Protein AF-A0A8H7ZY40-F1 (afdb_monomer)

Sequence (313 aa):
IISQATEVINFIKAAGLEVRFSSEDSFRSDLVDLLNVYRHVDKLGVDRVGIADTVGCANPRQGYELVRTLRGVVSCDIECHFHNDTGCAIANAYAALEAGATHIDTSVLGIGERNGITPLGGLIARMYTANRDYVCGKYNLHKLRDVENMVAEAVQVSVPFNNYITGYCAFTHKAGIHAKAILNNPSTYEILKPEDFGMTRYVNICHRLTGWNAVKNRVQQLGLDLTDDEVKEVTSQIKRMADIMPQSLEDVDTHLRVFHEDRQAAGKVAAAFVEKHENGAAATPLDDGDGGEVPAGNMKGKMMPPTLIPAAN

Foldseek 3Di:
DLVVLLVVLVVCVVVVDADEAEDPQQLPDDLVVSLVSLLSVLVSPHQEYEYENNPQPDAQVSLLVSLLVSVVRHDHAYEYWHFCPPPHQLSSQVSSVVSRHDYYDEDDLQDDPPNHHHHPLSNLLVVCLVPVVVSLVPDQLLCSLVVNVVVCVVVVHDNDCCHRLNRVCNQEDAPDPRVVVCVVPVVVPPSDDNVSNVHDHDHDLQALRHDLVSLVVVCVVLVFDDDSVLSRVLSNVSNVVRVVDGDDPVNSVVSSVVSSVVVVVVVVVVVVVVVVVVVPPDDDDDDDDDDDDDDDDDDDDDDDDDDDDDDDD

Radius of gyration: 34.08 Å; Cα contacts (8 Å, |Δi|>4): 401; chains: 1; bounding box: 100×43×96 Å

pLDDT: mean 83.59, std 19.58, range [29.02, 98.94]

Solvent-accessible surface area (backbone atoms only — not comparable to full-atom values): 18009 Å² total; per-residue (Å²): 108,70,73,60,51,54,54,54,50,51,55,44,48,75,71,74,46,89,44,73,52,67,47,81,39,46,84,79,47,62,64,69,62,53,52,53,52,48,42,52,46,38,73,72,62,39,57,26,41,31,45,20,32,70,78,17,76,63,49,38,68,58,33,19,52,52,34,36,51,46,52,77,60,40,83,55,45,31,35,43,38,34,24,26,73,70,72,33,14,54,54,24,52,51,29,19,44,76,29,62,37,75,43,72,56,61,23,71,84,6,60,55,75,90,76,9,29,18,25,40,53,47,44,50,54,56,46,30,69,75,40,46,67,62,41,64,72,73,43,72,48,54,47,51,55,59,54,40,50,53,51,25,61,76,71,75,49,78,82,49,55,77,32,56,78,72,11,76,50,56,62,46,52,60,39,51,73,63,41,57,48,34,75,75,40,49,74,80,80,41,85,66,63,47,64,68,45,67,42,74,84,45,78,63,61,43,38,57,75,42,29,43,65,44,46,45,52,48,36,56,74,71,70,52,91,68,54,76,66,55,38,47,50,52,40,54,50,49,22,53,50,27,70,76,43,91,46,48,69,65,57,51,51,52,50,54,50,53,54,47,52,54,50,55,52,51,51,52,53,53,51,55,51,50,56,52,59,69,72,63,79,72,90,82,94,85,80,91,82,82,89,88,82,87,86,89,84,89,83,89,82,83,88,83,84,87,84,81,86,87,80,89,133

Structure (mmCIF, N/CA/C/O backbone):
data_AF-A0A8H7ZY40-F1
#
_entry.id   AF-A0A8H7ZY40-F1
#
loop_
_atom_site.group_PDB
_atom_site.id
_atom_site.type_symbol
_atom_site.label_atom_id
_atom_site.label_alt_id
_atom_site.label_comp_id
_atom_site.label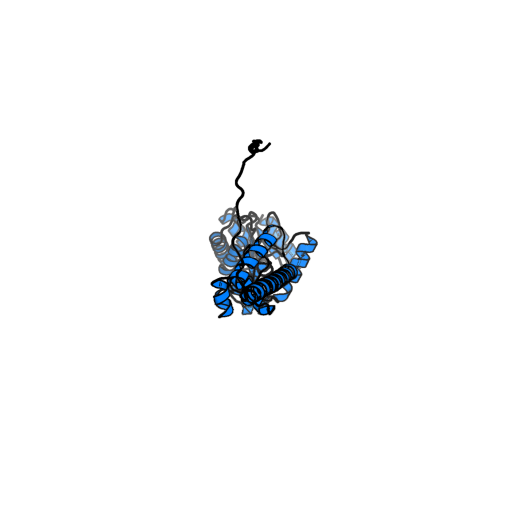_asym_id
_atom_site.label_entity_id
_atom_site.label_seq_id
_atom_site.pdbx_PDB_ins_code
_atom_site.Cartn_x
_atom_site.Cartn_y
_atom_site.Cartn_z
_atom_site.occupancy
_atom_site.B_iso_or_equiv
_atom_site.auth_seq_id
_atom_site.auth_comp_id
_atom_site.auth_asym_id
_atom_site.auth_atom_id
_atom_site.pdbx_PDB_model_num
ATOM 1 N N . ILE A 1 1 ? -10.071 11.059 29.094 1.00 86.50 1 ILE A N 1
ATOM 2 C CA . ILE A 1 1 ? -10.291 10.271 27.855 1.00 86.50 1 ILE A CA 1
ATOM 3 C C . ILE A 1 1 ? -11.672 9.628 27.861 1.00 86.50 1 ILE A C 1
ATOM 5 O O . ILE A 1 1 ? -12.535 10.152 27.179 1.00 86.50 1 ILE A O 1
ATOM 9 N N . ILE A 1 2 ? -11.927 8.590 28.671 1.00 92.31 2 ILE A N 1
ATOM 10 C CA . ILE A 1 2 ? -13.197 7.834 28.633 1.00 92.31 2 ILE A CA 1
ATOM 11 C C . ILE A 1 2 ? -14.447 8.726 28.730 1.00 92.31 2 ILE A C 1
ATOM 13 O O . ILE A 1 2 ? -15.304 8.638 27.865 1.00 92.31 2 ILE A O 1
ATOM 17 N N . SER A 1 3 ? -14.527 9.633 29.711 1.00 94.62 3 SER A N 1
ATOM 18 C CA . SER A 1 3 ? -15.712 10.498 29.868 1.00 94.62 3 SER A CA 1
ATOM 19 C C . SER A 1 3 ? -16.009 11.347 28.626 1.00 94.62 3 SER A C 1
ATOM 21 O O . SER A 1 3 ? -17.159 11.445 28.218 1.00 94.62 3 SER A O 1
ATOM 23 N N . GLN A 1 4 ? -14.976 11.940 28.022 1.00 95.56 4 GLN A N 1
ATOM 24 C CA . GLN A 1 4 ? -15.122 12.768 26.819 1.00 95.56 4 GLN A CA 1
ATOM 25 C C . GLN A 1 4 ? -15.455 11.909 25.595 1.00 95.56 4 GLN A C 1
ATOM 27 O O . GLN A 1 4 ? -16.305 12.284 24.795 1.00 95.56 4 GLN A O 1
ATOM 32 N N . ALA A 1 5 ? -14.829 10.732 25.472 1.00 94.81 5 ALA A N 1
ATOM 33 C CA . ALA A 1 5 ? -15.139 9.781 24.411 1.00 94.81 5 ALA A CA 1
ATOM 34 C C . ALA A 1 5 ? -16.618 9.371 24.460 1.00 94.81 5 ALA A C 1
ATOM 36 O O . ALA A 1 5 ? -17.283 9.393 23.431 1.00 94.81 5 ALA A O 1
ATOM 37 N N . THR A 1 6 ? -17.156 9.077 25.648 1.00 96.56 6 THR A N 1
ATOM 38 C CA . THR A 1 6 ? -18.570 8.719 25.827 1.00 96.56 6 THR A CA 1
ATOM 39 C C . THR A 1 6 ? -19.518 9.816 25.359 1.00 96.56 6 THR A C 1
ATOM 41 O O . THR A 1 6 ? -20.492 9.526 24.668 1.00 96.56 6 THR A O 1
ATOM 44 N N . GLU A 1 7 ? -19.240 11.069 25.714 1.00 97.69 7 GLU A N 1
ATOM 45 C CA . GLU A 1 7 ? -20.061 12.212 25.308 1.00 97.69 7 GLU A CA 1
ATOM 46 C C . GLU A 1 7 ? -20.101 12.360 23.780 1.00 97.69 7 GLU A C 1
ATOM 48 O O . GLU A 1 7 ? -21.180 12.381 23.183 1.00 97.69 7 GLU A O 1
ATOM 53 N N . VAL A 1 8 ? -18.931 12.372 23.136 1.00 97.88 8 VAL A N 1
ATOM 54 C CA . VAL A 1 8 ? -18.813 12.572 21.684 1.00 97.88 8 VAL A CA 1
ATOM 55 C C . VAL A 1 8 ? -19.369 11.382 20.898 1.00 97.88 8 VAL A C 1
ATOM 57 O O . VAL A 1 8 ? -20.088 11.579 19.920 1.00 97.88 8 VAL A O 1
ATOM 60 N N . ILE A 1 9 ? -19.098 10.146 21.330 1.00 97.56 9 ILE A N 1
ATOM 61 C CA . ILE A 1 9 ? -19.620 8.936 20.676 1.00 97.56 9 ILE A CA 1
ATOM 62 C C . ILE A 1 9 ? -21.150 8.937 20.705 1.00 97.56 9 ILE A C 1
ATOM 64 O O . ILE A 1 9 ? -21.783 8.712 19.674 1.00 97.56 9 ILE A O 1
ATOM 68 N N . ASN A 1 10 ? -21.760 9.234 21.855 1.00 96.88 10 ASN A N 1
ATOM 69 C CA . ASN A 1 10 ? -23.217 9.271 21.966 1.00 96.88 10 ASN A CA 1
ATOM 70 C C . ASN A 1 10 ? -23.831 10.392 21.123 1.00 96.88 10 ASN A C 1
ATOM 72 O O . ASN A 1 10 ? -24.885 10.183 20.525 1.00 96.88 10 ASN A O 1
ATOM 76 N N . PHE A 1 11 ? -23.168 11.548 21.030 1.00 97.88 11 PHE A N 1
ATOM 77 C CA . PHE A 1 11 ? -23.594 12.635 20.152 1.00 97.88 11 PHE A CA 1
ATOM 78 C C . PHE A 1 11 ? -23.618 12.208 18.675 1.00 97.88 11 PHE A C 1
ATOM 80 O O . PHE A 1 11 ? -24.628 12.402 18.000 1.00 97.88 11 PHE A O 1
ATOM 87 N N . ILE A 1 12 ? -22.550 11.566 18.185 1.00 97.56 12 ILE A N 1
ATOM 88 C CA . ILE A 1 12 ? -22.460 11.091 16.791 1.00 97.56 12 ILE A CA 1
ATOM 89 C C . ILE A 1 12 ? -23.509 10.003 16.521 1.00 97.56 12 ILE A C 1
ATOM 91 O O . ILE A 1 12 ? -24.230 10.064 15.524 1.00 97.56 12 ILE A O 1
ATOM 95 N N . LYS A 1 13 ? -23.663 9.046 17.444 1.00 96.00 13 LYS A N 1
ATOM 96 C CA . LYS A 1 13 ? -24.646 7.961 17.311 1.00 96.00 13 LYS A CA 1
ATOM 97 C C . LYS A 1 13 ? -26.087 8.459 17.337 1.00 96.00 13 LYS A C 1
ATOM 99 O O . LYS A 1 13 ? -26.920 7.932 16.605 1.00 96.00 13 LYS A O 1
ATOM 104 N N . ALA A 1 14 ? -26.391 9.484 18.134 1.00 97.19 14 ALA A N 1
ATOM 105 C CA . ALA A 1 14 ? -27.714 10.108 18.142 1.00 97.19 14 ALA A CA 1
ATOM 106 C C . ALA A 1 14 ? -28.069 10.752 16.788 1.00 97.19 14 ALA A C 1
ATOM 108 O O . ALA A 1 14 ? -29.249 10.855 16.458 1.00 97.19 14 ALA A O 1
ATOM 109 N N . ALA A 1 15 ? -27.067 11.135 15.989 1.00 97.44 15 ALA A N 1
ATOM 110 C CA . ALA A 1 15 ? -27.246 11.623 14.623 1.00 97.44 15 ALA A CA 1
ATOM 111 C C . ALA A 1 15 ? -27.352 10.500 13.566 1.00 97.44 15 ALA A C 1
ATOM 113 O O . ALA A 1 15 ? -27.540 10.800 12.389 1.00 97.44 15 ALA A O 1
ATOM 114 N N . GLY A 1 16 ? -27.246 9.223 13.959 1.00 96.81 16 GLY A N 1
ATOM 115 C CA . GLY A 1 16 ? -27.333 8.077 13.046 1.00 96.81 16 GLY A CA 1
ATOM 116 C C . GLY A 1 16 ? -26.120 7.910 12.125 1.00 96.81 16 GLY A C 1
ATOM 117 O O . GLY A 1 16 ? -26.257 7.340 11.046 1.00 96.81 16 GLY A O 1
ATOM 118 N N . LEU A 1 17 ? -24.958 8.434 12.523 1.00 97.81 17 LEU A N 1
ATOM 119 C CA . LEU A 1 17 ? -23.709 8.341 11.767 1.00 97.81 17 LEU A CA 1
ATOM 120 C C . LEU A 1 17 ? -22.813 7.227 12.317 1.00 97.81 17 LEU A C 1
ATOM 122 O O . LEU A 1 17 ? -22.809 6.973 13.523 1.00 97.81 17 LEU A O 1
ATOM 126 N N . GLU A 1 18 ? -22.017 6.620 11.434 1.00 97.69 18 GLU A N 1
ATOM 127 C CA . GLU A 1 18 ? -20.957 5.695 11.839 1.00 97.69 18 GLU A CA 1
ATOM 128 C C . GLU A 1 18 ? -19.896 6.419 12.674 1.00 97.69 18 GLU A C 1
ATOM 130 O O . GLU A 1 18 ? -19.508 7.557 12.388 1.00 97.69 18 GLU A O 1
ATOM 135 N N . VAL A 1 19 ? -19.385 5.736 13.693 1.00 97.94 19 VAL A N 1
ATOM 136 C CA . VAL A 1 19 ? -18.355 6.256 14.585 1.00 97.94 19 VAL A CA 1
ATOM 137 C C . VAL A 1 19 ? -17.159 5.313 14.649 1.00 97.94 19 VAL A C 1
ATOM 139 O O . VAL A 1 19 ? -17.256 4.137 15.004 1.00 97.94 19 VAL A O 1
ATOM 142 N N . ARG A 1 20 ? -15.987 5.877 14.348 1.00 98.00 20 ARG A N 1
ATOM 143 C CA . ARG A 1 20 ? -14.686 5.239 14.546 1.00 98.00 20 ARG A CA 1
ATOM 144 C C . ARG A 1 20 ? -13.956 5.913 15.701 1.00 98.00 20 ARG A C 1
ATOM 146 O O . ARG A 1 20 ? -13.790 7.132 15.690 1.00 98.00 20 ARG A O 1
ATOM 153 N N . PHE A 1 21 ? -13.449 5.127 16.648 1.00 98.25 21 PHE A N 1
ATOM 154 C CA . PHE A 1 21 ? -12.560 5.620 17.704 1.00 98.25 21 PHE A CA 1
ATOM 155 C C . PHE A 1 21 ? -11.127 5.126 17.487 1.00 98.25 21 PHE A C 1
ATOM 157 O O . PHE A 1 21 ? -10.894 3.920 17.451 1.00 98.25 21 PHE A O 1
ATOM 164 N N . SER A 1 22 ? -10.155 6.034 17.405 1.00 97.44 22 SER A N 1
ATOM 165 C CA . SER A 1 22 ? -8.746 5.677 17.198 1.00 97.44 22 SER A CA 1
ATOM 166 C C . SER A 1 22 ? -7.862 6.173 18.334 1.00 97.44 22 SER A C 1
ATOM 168 O O . SER A 1 22 ? -8.140 7.213 18.927 1.00 97.44 22 SER A O 1
ATOM 170 N N . SER A 1 23 ? -6.778 5.446 18.609 1.00 96.19 23 SER A N 1
ATOM 171 C CA . SER A 1 23 ? -5.657 5.991 19.379 1.00 96.19 23 SER A CA 1
ATOM 172 C C . SER A 1 23 ? -4.553 6.429 18.426 1.00 96.19 23 SER A C 1
ATOM 174 O O . SER A 1 23 ? -4.283 5.764 17.424 1.00 96.19 23 SER A O 1
ATOM 176 N N . GLU A 1 24 ? -3.929 7.555 18.742 1.00 95.38 24 GLU A N 1
ATOM 177 C CA . GLU A 1 24 ? -2.679 7.959 18.114 1.00 95.38 24 GLU A CA 1
ATOM 178 C C . GLU A 1 24 ? -1.524 7.194 18.769 1.00 95.38 24 GLU A C 1
ATOM 180 O O . GLU A 1 24 ? -1.540 6.973 19.980 1.00 95.38 24 GLU A O 1
ATOM 185 N N . ASP A 1 25 ? -0.527 6.801 17.974 1.00 95.81 25 ASP A N 1
ATOM 186 C CA . ASP A 1 25 ? 0.733 6.232 18.456 1.00 95.81 25 ASP A CA 1
ATOM 187 C C . ASP A 1 25 ? 0.569 4.961 19.316 1.00 95.81 25 ASP A C 1
ATOM 189 O O . ASP A 1 25 ? 1.169 4.774 20.382 1.00 95.81 25 ASP A O 1
ATOM 193 N N . SER A 1 26 ? -0.270 4.045 18.827 1.00 97.69 26 SER A N 1
ATOM 194 C CA . SER A 1 26 ? -0.694 2.844 19.551 1.00 97.69 26 SER A CA 1
ATOM 195 C C . SER A 1 26 ? 0.478 1.934 19.940 1.00 97.69 26 SER A C 1
ATOM 197 O O . SER A 1 26 ? 0.443 1.296 20.987 1.00 97.69 26 SER A O 1
ATOM 199 N N . PHE A 1 27 ? 1.533 1.880 19.122 1.00 97.12 27 PHE A N 1
ATOM 200 C CA . PHE A 1 27 ? 2.678 0.980 19.318 1.00 97.12 27 PHE A CA 1
ATOM 201 C C . PHE A 1 27 ? 3.691 1.461 20.363 1.00 97.12 27 PHE A C 1
ATOM 203 O O . PHE A 1 27 ? 4.583 0.700 20.739 1.00 97.12 27 PHE A O 1
ATOM 210 N N . ARG A 1 28 ? 3.554 2.701 20.842 1.00 97.69 28 ARG A N 1
ATOM 211 C CA . ARG A 1 28 ? 4.372 3.268 21.927 1.00 97.69 28 ARG A CA 1
ATOM 212 C C . ARG A 1 28 ? 3.554 3.610 23.174 1.00 97.69 28 ARG A C 1
ATOM 214 O O . ARG A 1 28 ? 4.116 4.065 24.167 1.00 97.69 28 ARG A O 1
ATOM 221 N N . SER A 1 29 ? 2.246 3.368 23.131 1.00 97.56 29 SER A N 1
ATOM 222 C CA . SER A 1 29 ? 1.339 3.511 24.268 1.00 97.56 29 SER A CA 1
ATOM 223 C C . SER A 1 29 ? 1.454 2.325 25.231 1.00 97.56 29 SER A C 1
ATOM 225 O O . SER A 1 29 ? 1.808 1.216 24.824 1.00 97.56 29 SER A O 1
ATOM 227 N N . ASP A 1 30 ? 1.113 2.532 26.508 1.00 97.56 30 ASP A N 1
ATOM 228 C CA . ASP A 1 30 ? 0.968 1.416 27.446 1.00 97.56 30 ASP A CA 1
ATOM 229 C C . ASP A 1 30 ? -0.159 0.482 26.978 1.00 97.56 30 ASP A C 1
ATOM 231 O O . ASP A 1 30 ? -1.290 0.907 26.723 1.00 97.56 30 ASP A O 1
ATOM 235 N N . LEU A 1 31 ? 0.162 -0.806 26.843 1.00 95.31 31 LEU A N 1
ATOM 236 C CA . LEU A 1 31 ? -0.750 -1.785 26.258 1.00 95.31 31 LEU A CA 1
ATOM 237 C C . LEU A 1 31 ? -2.000 -2.000 27.122 1.00 95.31 31 LEU A C 1
ATOM 239 O O . LEU A 1 31 ? -3.086 -2.217 26.584 1.00 95.31 31 LEU A O 1
ATOM 243 N N . VAL A 1 32 ? -1.870 -1.957 28.449 1.00 96.88 32 VAL A N 1
ATOM 244 C CA . VAL A 1 32 ? -3.001 -2.190 29.355 1.00 96.88 32 VAL A CA 1
ATOM 245 C C . VAL A 1 32 ? -3.982 -1.029 29.261 1.00 96.88 32 VAL A C 1
ATOM 247 O O . VAL A 1 32 ? -5.187 -1.258 29.111 1.00 96.88 32 VAL A O 1
ATOM 250 N N . ASP A 1 33 ? -3.476 0.201 29.277 1.00 96.69 33 ASP A N 1
ATOM 251 C CA . ASP A 1 33 ? -4.301 1.400 29.134 1.00 96.69 33 ASP A CA 1
ATOM 252 C C . ASP A 1 33 ? -4.994 1.449 27.769 1.00 96.69 33 ASP A C 1
ATOM 254 O O . ASP A 1 33 ? -6.212 1.652 27.698 1.00 96.69 33 ASP A O 1
ATOM 258 N N . LEU A 1 34 ? -4.255 1.166 26.693 1.00 97.38 34 LEU A N 1
ATOM 259 C CA . LEU A 1 34 ? -4.778 1.114 25.329 1.00 97.38 34 LEU A CA 1
ATOM 260 C C . LEU A 1 34 ? -5.960 0.138 25.203 1.00 97.38 34 LEU A C 1
ATOM 262 O O . LEU A 1 34 ? -7.042 0.503 24.733 1.00 97.38 34 LEU A O 1
ATOM 266 N N . LEU A 1 35 ? -5.782 -1.105 25.663 1.00 97.44 35 LEU A N 1
ATOM 267 C CA . LEU A 1 35 ? -6.822 -2.133 25.583 1.00 97.44 35 LEU A CA 1
ATOM 268 C C . LEU A 1 35 ? -8.024 -1.818 26.483 1.00 97.44 35 LEU A C 1
ATOM 270 O O . LEU A 1 35 ? -9.159 -2.142 26.126 1.00 97.44 35 LEU A O 1
ATOM 274 N N . ASN A 1 36 ? -7.810 -1.176 27.635 1.00 97.12 36 ASN A N 1
ATOM 275 C CA . ASN A 1 36 ? -8.899 -0.744 28.511 1.00 97.12 36 ASN A CA 1
ATOM 276 C C . ASN A 1 36 ? -9.753 0.354 27.868 1.00 97.12 36 ASN A C 1
ATOM 278 O O . ASN A 1 36 ? -10.983 0.296 27.969 1.00 97.12 36 ASN A O 1
ATOM 282 N N . VAL A 1 37 ? -9.130 1.311 27.173 1.00 97.50 37 VAL A N 1
ATOM 283 C CA . VAL A 1 37 ? -9.850 2.340 26.410 1.00 97.50 37 VAL A CA 1
ATOM 284 C C . VAL A 1 37 ? -10.672 1.697 25.294 1.00 97.50 37 VAL A C 1
ATOM 286 O O . VAL A 1 37 ? -11.877 1.949 25.227 1.00 97.50 37 VAL A O 1
ATOM 289 N N . TYR A 1 38 ? -10.079 0.811 24.484 1.00 98.12 38 TYR A N 1
ATOM 290 C CA . TYR A 1 38 ? -10.811 0.139 23.404 1.00 98.12 38 TYR A CA 1
ATOM 291 C C . TYR A 1 38 ? -11.973 -0.718 23.905 1.00 98.12 38 TYR A C 1
ATOM 293 O O . TYR A 1 38 ? -13.073 -0.639 23.365 1.00 98.12 38 TYR A O 1
ATOM 301 N N . ARG A 1 39 ? -11.775 -1.476 24.990 1.00 97.75 39 ARG A N 1
ATOM 302 C CA . ARG A 1 39 ? -12.853 -2.251 25.620 1.00 97.75 39 ARG A CA 1
ATOM 303 C C . ARG A 1 39 ? -14.004 -1.357 26.082 1.00 97.75 39 ARG A C 1
ATOM 305 O O . ARG A 1 39 ? -15.157 -1.779 26.054 1.00 97.75 39 ARG A O 1
ATOM 312 N N . HIS A 1 40 ? -13.707 -0.150 26.562 1.00 97.44 40 HIS A N 1
ATOM 313 C CA . HIS A 1 40 ? -14.747 0.778 26.987 1.00 97.44 40 HIS A CA 1
ATOM 314 C C . HIS A 1 40 ? -15.541 1.314 25.793 1.00 97.44 40 HIS A C 1
ATOM 316 O O . HIS A 1 40 ? -16.767 1.272 25.826 1.00 97.44 40 HIS A O 1
ATOM 322 N N . VAL A 1 41 ? -14.867 1.777 24.736 1.00 97.44 41 VAL A N 1
ATOM 323 C CA . VAL A 1 41 ? -15.560 2.332 23.559 1.00 97.44 41 VAL A CA 1
ATOM 324 C C . VAL A 1 41 ? -16.313 1.263 22.763 1.00 97.44 41 VAL A C 1
ATOM 326 O O . VAL A 1 41 ? -17.398 1.548 22.268 1.00 97.44 41 VAL A O 1
ATOM 329 N N . ASP A 1 42 ? -15.834 0.016 22.731 1.00 97.75 42 ASP A N 1
ATOM 330 C CA . ASP A 1 42 ? -16.575 -1.115 22.150 1.00 97.75 42 ASP A CA 1
ATOM 331 C C . ASP A 1 42 ? -17.916 -1.335 22.868 1.00 97.75 42 ASP A C 1
ATOM 333 O O . ASP A 1 42 ? -18.948 -1.489 22.223 1.00 97.75 42 ASP A O 1
ATOM 337 N N . LYS A 1 43 ? -17.953 -1.220 24.205 1.00 97.38 43 LYS A N 1
ATOM 338 C CA . LYS A 1 43 ? -19.206 -1.304 24.983 1.00 97.38 43 LYS A CA 1
ATOM 339 C C . LYS A 1 43 ? -20.175 -0.152 24.721 1.00 97.38 43 LYS A C 1
ATOM 341 O O . LYS A 1 43 ? -21.373 -0.318 24.929 1.00 97.38 43 LYS A O 1
ATOM 346 N N . LEU A 1 44 ? -19.678 1.004 24.282 1.00 96.75 44 LEU A N 1
ATOM 347 C CA . LEU A 1 44 ? -20.523 2.112 23.821 1.00 96.75 44 LEU A CA 1
ATOM 348 C C . LEU A 1 44 ? -21.104 1.841 22.421 1.00 96.75 44 LEU A C 1
ATOM 350 O O . LEU A 1 44 ? -22.006 2.552 21.968 1.00 96.75 44 LEU A O 1
ATOM 354 N N . GLY A 1 45 ? -20.623 0.790 21.753 1.00 96.38 45 GLY A N 1
ATOM 355 C CA . GLY A 1 45 ? -21.067 0.336 20.445 1.00 96.38 45 GLY A CA 1
ATOM 356 C C . GLY A 1 45 ? -20.572 1.244 19.333 1.00 96.38 45 GLY A C 1
ATOM 357 O O . GLY A 1 45 ? -21.397 1.744 18.571 1.00 96.38 45 GLY A O 1
ATOM 358 N N . VAL A 1 46 ? -19.267 1.519 19.294 1.00 98.19 46 VAL A N 1
ATOM 359 C CA . VAL A 1 46 ? -18.647 2.109 18.101 1.00 98.19 46 VAL A CA 1
ATOM 360 C C . VAL A 1 46 ? -18.648 1.098 16.956 1.00 98.19 46 VAL A C 1
ATOM 362 O O . VAL A 1 46 ? -18.538 -0.101 17.201 1.00 98.19 46 VAL A O 1
ATOM 365 N N . ASP A 1 47 ? -18.755 1.567 15.716 1.00 98.50 47 ASP A N 1
ATOM 366 C CA . ASP A 1 47 ? -18.734 0.691 14.538 1.00 98.50 47 ASP A CA 1
ATOM 367 C C . ASP A 1 47 ? -17.335 0.125 14.301 1.00 98.50 47 ASP A C 1
ATOM 369 O O . ASP A 1 47 ? -17.173 -1.005 13.839 1.00 98.50 47 ASP A O 1
ATOM 373 N N . ARG A 1 48 ? -16.308 0.910 14.653 1.00 98.62 48 ARG A N 1
ATOM 374 C CA . ARG A 1 48 ? -14.913 0.546 14.427 1.00 98.62 48 ARG A CA 1
ATOM 375 C C . ARG A 1 48 ? -13.969 1.148 15.457 1.00 98.62 48 ARG A C 1
ATOM 377 O O . ARG A 1 48 ? -14.127 2.294 15.888 1.00 98.62 48 ARG A O 1
ATOM 384 N N . VAL A 1 49 ? -12.922 0.404 15.791 1.00 98.69 49 VAL A N 1
ATOM 385 C CA . VAL A 1 49 ? -11.745 0.933 16.490 1.00 98.69 49 VAL A CA 1
ATOM 386 C C . VAL A 1 49 ? -10.551 1.010 15.547 1.00 98.69 49 VAL A C 1
ATOM 388 O O . VAL A 1 49 ? -10.393 0.160 14.675 1.00 98.69 49 VAL A O 1
ATOM 391 N N . GLY A 1 50 ? -9.706 2.025 15.706 1.00 98.44 50 GLY A N 1
ATOM 392 C CA . GLY A 1 50 ? -8.528 2.232 14.864 1.00 98.44 50 GLY A CA 1
ATOM 393 C C . GLY A 1 50 ? -7.228 2.232 15.657 1.00 98.44 50 GLY A C 1
ATOM 394 O O . GLY A 1 50 ? -7.140 2.914 16.679 1.00 98.44 50 GLY A O 1
ATOM 395 N N . ILE A 1 51 ? -6.220 1.506 15.177 1.00 98.31 51 ILE A N 1
ATOM 396 C CA . ILE A 1 51 ? -4.833 1.605 15.662 1.00 98.31 51 ILE A CA 1
ATOM 397 C C . ILE A 1 51 ? -3.965 2.368 14.659 1.00 98.31 51 ILE A C 1
ATOM 399 O O . ILE A 1 51 ? -4.170 2.253 13.448 1.00 98.31 51 ILE A O 1
ATOM 403 N N . ALA A 1 52 ? -2.973 3.103 15.160 1.00 98.56 52 ALA A N 1
ATOM 404 C CA . ALA A 1 52 ? -2.048 3.874 14.340 1.00 98.56 52 ALA A CA 1
ATOM 405 C C . ALA A 1 52 ? -0.586 3.660 14.765 1.00 98.56 52 ALA A C 1
ATOM 407 O O . ALA A 1 52 ? -0.206 3.935 15.904 1.00 98.56 52 ALA A O 1
ATOM 408 N N . ASP A 1 53 ? 0.256 3.216 13.829 1.00 98.56 53 ASP A N 1
ATOM 409 C CA . ASP A 1 53 ? 1.714 3.355 13.921 1.00 98.56 53 ASP A CA 1
ATOM 410 C C . ASP A 1 53 ? 2.112 4.735 13.391 1.00 98.56 53 ASP A C 1
ATOM 412 O O . ASP A 1 53 ? 2.571 4.877 12.256 1.00 98.56 53 ASP A O 1
ATOM 416 N N . THR A 1 54 ? 1.861 5.765 14.201 1.00 97.88 54 THR A N 1
ATOM 417 C CA . THR A 1 54 ? 2.023 7.178 13.818 1.00 97.88 54 THR A CA 1
ATOM 418 C C . THR A 1 54 ? 3.458 7.520 13.412 1.00 97.88 54 THR A C 1
ATOM 420 O O . THR A 1 54 ? 3.675 8.378 12.557 1.00 97.88 54 THR A O 1
ATOM 423 N N . VAL A 1 55 ? 4.447 6.842 13.999 1.00 97.81 55 VAL A N 1
ATOM 424 C CA . VAL A 1 55 ? 5.875 7.113 13.768 1.00 97.81 55 VAL 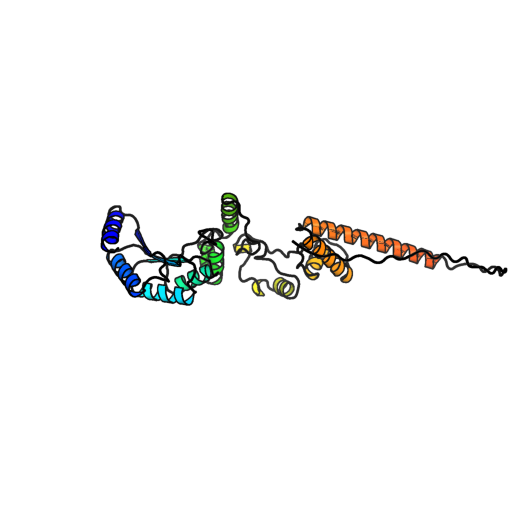A CA 1
ATOM 425 C C . VAL A 1 55 ? 6.565 6.116 12.836 1.00 97.81 55 VAL A C 1
ATOM 427 O O . VAL A 1 55 ? 7.733 6.315 12.514 1.00 97.81 55 VAL A O 1
ATOM 430 N N . GLY A 1 56 ? 5.883 5.051 12.407 1.00 98.31 56 GLY A N 1
ATOM 431 C CA . GLY A 1 56 ? 6.442 4.054 11.488 1.00 98.31 56 GLY A CA 1
ATOM 432 C C . GLY A 1 56 ? 7.504 3.151 12.126 1.00 98.31 56 GLY A C 1
ATOM 433 O O . GLY A 1 56 ? 8.470 2.770 11.454 1.00 98.31 56 GLY A O 1
ATOM 434 N N . CYS A 1 57 ? 7.376 2.844 13.424 1.00 98.31 57 CYS A N 1
ATOM 435 C CA . CYS A 1 57 ? 8.349 2.030 14.163 1.00 98.31 57 CYS A CA 1
ATOM 436 C C . CYS A 1 57 ? 7.955 0.555 14.303 1.00 98.31 57 CYS A C 1
ATOM 438 O O . CYS A 1 57 ? 8.795 -0.262 14.690 1.00 98.31 57 CYS A O 1
ATOM 440 N N . ALA A 1 58 ? 6.692 0.204 14.051 1.00 98.31 58 ALA A N 1
ATOM 441 C CA . ALA A 1 58 ? 6.212 -1.152 14.255 1.00 98.31 58 ALA A CA 1
ATOM 442 C C . ALA A 1 58 ? 6.779 -2.099 13.193 1.00 98.31 58 ALA A C 1
ATOM 444 O O . ALA A 1 58 ? 6.793 -1.794 11.999 1.00 98.31 58 ALA A O 1
ATOM 445 N N . ASN A 1 59 ? 7.189 -3.292 13.621 1.00 98.44 59 ASN A N 1
ATOM 446 C CA . ASN A 1 59 ? 7.470 -4.389 12.697 1.00 98.44 59 ASN A CA 1
ATOM 447 C C . ASN A 1 59 ? 6.235 -5.297 12.504 1.00 98.44 59 ASN A C 1
ATOM 449 O O . ASN A 1 59 ? 5.333 -5.297 13.350 1.00 98.44 59 ASN A O 1
ATOM 453 N N . PRO A 1 60 ? 6.208 -6.150 11.460 1.00 98.69 60 PRO A N 1
ATOM 454 C CA . PRO A 1 60 ? 5.009 -6.923 11.121 1.00 98.69 60 PRO A CA 1
ATOM 455 C C . PRO A 1 60 ? 4.525 -7.866 12.223 1.00 98.69 60 PRO A C 1
ATOM 457 O O . PRO A 1 60 ? 3.323 -8.041 12.399 1.00 98.69 60 PRO A O 1
ATOM 460 N N . ARG A 1 61 ? 5.439 -8.442 13.017 1.00 98.69 61 ARG A N 1
ATOM 461 C CA . ARG A 1 61 ? 5.059 -9.322 14.134 1.00 98.69 61 ARG A CA 1
ATOM 462 C C . ARG A 1 61 ? 4.399 -8.540 15.265 1.00 98.69 61 ARG A C 1
ATOM 464 O O . ARG A 1 61 ? 3.443 -9.031 15.853 1.00 98.69 61 ARG A O 1
ATOM 471 N N . GLN A 1 62 ? 4.883 -7.333 15.555 1.00 98.25 62 GLN A N 1
ATOM 472 C CA . GLN A 1 62 ? 4.229 -6.444 16.520 1.00 98.25 62 GLN A CA 1
ATOM 473 C C . GLN A 1 62 ? 2.845 -6.017 16.022 1.00 98.25 62 GLN A C 1
ATOM 475 O O . GLN A 1 62 ? 1.894 -6.049 16.800 1.00 98.25 62 GLN A O 1
ATOM 480 N N . GLY A 1 63 ? 2.722 -5.678 14.731 1.00 97.94 63 GLY A N 1
ATOM 481 C CA . GLY A 1 63 ? 1.439 -5.371 14.090 1.00 97.94 63 GLY A CA 1
ATOM 482 C C . GLY A 1 63 ? 0.432 -6.512 14.235 1.00 97.94 63 GLY A C 1
ATOM 483 O O . GLY A 1 63 ? -0.676 -6.299 14.725 1.00 97.94 63 GLY A O 1
ATOM 484 N N . TYR A 1 64 ? 0.852 -7.734 13.899 1.00 98.81 64 TYR A N 1
ATOM 485 C CA . TYR A 1 64 ? 0.040 -8.941 14.043 1.00 98.81 64 TYR A CA 1
ATOM 486 C C . TYR A 1 64 ? -0.431 -9.161 15.488 1.00 98.81 64 TYR A C 1
ATOM 488 O O . TYR A 1 64 ? -1.626 -9.302 15.734 1.00 98.81 64 TYR A O 1
ATOM 496 N N . GLU A 1 65 ? 0.486 -9.177 16.464 1.00 98.62 65 GLU A N 1
ATOM 497 C CA . GLU A 1 65 ? 0.128 -9.491 17.854 1.00 98.62 65 GLU A CA 1
ATOM 498 C C . GLU A 1 65 ? -0.778 -8.429 18.484 1.00 98.62 65 GLU A C 1
ATOM 500 O O . GLU A 1 65 ? -1.706 -8.785 19.218 1.00 98.62 65 GLU A O 1
ATOM 505 N N . LEU A 1 66 ? -0.561 -7.141 18.186 1.00 98.44 66 LEU A N 1
ATOM 506 C CA . LEU A 1 66 ? -1.425 -6.077 18.694 1.00 98.44 66 LEU A CA 1
ATOM 507 C C . LEU A 1 66 ? -2.847 -6.218 18.143 1.00 98.44 66 LEU A C 1
ATOM 509 O O . LEU A 1 66 ? -3.803 -6.207 18.919 1.00 98.44 66 LEU A O 1
ATOM 513 N N . VAL A 1 67 ? -2.992 -6.410 16.829 1.00 98.75 67 VAL A N 1
ATOM 514 C CA . VAL A 1 67 ? -4.308 -6.580 16.198 1.00 98.75 67 VAL A CA 1
ATOM 515 C C . VAL A 1 67 ? -4.987 -7.858 16.680 1.00 98.75 67 VAL A C 1
ATOM 517 O O . VAL A 1 67 ? -6.163 -7.817 17.029 1.00 98.75 67 VAL A O 1
ATOM 520 N N . ARG A 1 68 ? -4.258 -8.974 16.788 1.00 98.75 68 ARG A N 1
ATOM 521 C CA . ARG A 1 68 ? -4.809 -10.248 17.272 1.00 98.75 68 ARG A CA 1
ATOM 522 C C . ARG A 1 68 ? -5.306 -10.127 18.709 1.00 98.75 68 ARG A C 1
ATOM 524 O O . ARG A 1 68 ? -6.372 -10.640 19.046 1.00 98.75 68 ARG A O 1
ATOM 531 N N . THR A 1 69 ? -4.547 -9.429 19.552 1.00 98.44 69 THR A N 1
ATOM 532 C CA . THR A 1 69 ? -4.943 -9.144 20.935 1.00 98.44 69 THR A CA 1
ATOM 533 C C . THR A 1 69 ? -6.182 -8.257 20.965 1.00 98.44 69 THR A C 1
ATOM 535 O O . THR A 1 69 ? -7.153 -8.593 21.640 1.00 98.44 69 THR A O 1
ATOM 538 N N . LEU A 1 70 ? -6.190 -7.167 20.193 1.00 98.31 70 LEU A N 1
ATOM 539 C CA . LEU A 1 70 ? -7.326 -6.254 20.103 1.00 98.31 70 LEU A CA 1
ATOM 540 C C . LEU A 1 70 ? -8.588 -6.968 19.604 1.00 98.31 70 LEU A C 1
ATOM 542 O O . LEU A 1 70 ? -9.655 -6.788 20.185 1.00 98.31 70 LEU A O 1
ATOM 546 N N . ARG A 1 71 ? -8.466 -7.853 18.610 1.00 98.50 71 ARG A N 1
ATOM 547 C CA . ARG A 1 71 ? -9.572 -8.657 18.078 1.00 98.50 71 ARG A CA 1
ATOM 548 C C . ARG A 1 71 ? -10.232 -9.541 19.136 1.00 98.50 71 ARG A C 1
ATOM 550 O O . ARG A 1 71 ? -11.436 -9.757 19.053 1.00 98.50 71 ARG A O 1
ATOM 557 N N . GLY A 1 72 ? -9.477 -10.018 20.127 1.00 98.06 72 GLY A N 1
ATOM 558 C CA . GLY A 1 72 ? -10.016 -10.745 21.283 1.00 98.06 72 GLY A CA 1
ATOM 559 C C . GLY A 1 72 ? -10.615 -9.853 22.380 1.00 98.06 72 GLY A C 1
ATOM 560 O O . GLY A 1 72 ? -11.236 -10.368 23.307 1.00 98.06 72 GLY A O 1
ATOM 561 N N . VAL A 1 73 ? -10.417 -8.534 22.306 1.00 98.12 73 VAL A N 1
ATOM 562 C CA . VAL A 1 73 ? -10.877 -7.553 23.304 1.00 98.12 73 VAL A CA 1
ATOM 563 C C . VAL A 1 73 ? -12.145 -6.825 22.867 1.00 98.12 73 VAL A C 1
ATOM 565 O O . VAL A 1 73 ? -12.974 -6.522 23.726 1.00 98.12 73 VAL A O 1
ATOM 568 N N . VAL A 1 74 ? -12.287 -6.538 21.573 1.00 98.44 74 VAL A N 1
ATOM 569 C CA . VAL A 1 74 ? -13.438 -5.820 21.002 1.00 98.44 74 VAL A CA 1
ATOM 570 C C . VAL A 1 74 ? -14.277 -6.738 20.121 1.00 98.44 74 VAL A C 1
ATOM 572 O O . VAL A 1 74 ? -13.801 -7.786 19.684 1.00 98.44 74 VAL A O 1
ATOM 575 N N . SER A 1 75 ? -15.514 -6.342 19.827 1.00 98.12 75 SER A N 1
ATOM 576 C CA . SER A 1 75 ? -16.437 -7.058 18.933 1.00 98.12 75 SER A CA 1
ATOM 577 C C . SER A 1 75 ? -16.698 -6.320 17.614 1.00 98.12 75 SER A C 1
ATOM 579 O O . SER A 1 75 ? -16.943 -6.976 16.605 1.00 98.12 75 SER A O 1
ATOM 581 N N . CYS A 1 76 ? -16.541 -4.993 17.594 1.00 98.38 76 CYS A N 1
ATOM 582 C CA . CYS A 1 76 ? -16.639 -4.151 16.397 1.00 98.38 76 CYS A CA 1
ATOM 583 C C . CYS A 1 76 ? -15.510 -4.386 15.372 1.00 98.38 76 CYS A C 1
ATOM 585 O O . CYS A 1 76 ? -14.608 -5.208 15.582 1.00 98.38 76 CYS A O 1
ATOM 587 N N . ASP A 1 77 ? -15.557 -3.669 14.249 1.00 98.81 77 ASP A N 1
ATOM 588 C CA . ASP A 1 77 ? -14.517 -3.716 13.224 1.00 98.81 77 ASP A CA 1
ATOM 589 C C . ASP A 1 77 ? -13.196 -3.102 13.714 1.00 98.81 77 ASP A C 1
ATOM 591 O O . ASP A 1 77 ? -13.148 -2.300 14.650 1.00 98.81 77 ASP A O 1
ATOM 595 N N . ILE A 1 78 ? -12.098 -3.466 13.048 1.00 98.88 78 ILE A N 1
ATOM 596 C CA . ILE A 1 78 ? -10.753 -2.946 13.335 1.00 98.88 78 ILE A CA 1
ATOM 597 C C . ILE A 1 78 ? -10.167 -2.308 12.076 1.00 98.88 78 ILE A C 1
ATOM 599 O O . ILE A 1 78 ? -10.088 -2.953 11.025 1.00 98.88 78 ILE A O 1
ATOM 603 N N . GLU A 1 79 ? -9.736 -1.057 12.212 1.00 98.88 79 GLU A N 1
ATOM 604 C CA . GLU A 1 79 ? -8.981 -0.286 11.227 1.00 98.88 79 GLU A CA 1
ATOM 605 C C . GLU A 1 79 ? -7.514 -0.174 11.636 1.00 98.88 79 GLU A C 1
ATOM 607 O O . GLU A 1 79 ? -7.193 -0.052 12.822 1.00 98.88 79 GLU A O 1
ATOM 612 N N . CYS A 1 80 ? -6.610 -0.210 10.662 1.00 98.88 80 CYS A N 1
ATOM 613 C CA . CYS A 1 80 ? -5.190 -0.016 10.918 1.00 98.88 80 CYS A CA 1
ATOM 614 C C . CYS A 1 80 ? -4.574 1.021 9.983 1.00 98.88 80 CYS A C 1
ATOM 616 O O . CYS A 1 80 ? -4.777 0.990 8.767 1.00 98.88 80 CYS A O 1
ATOM 618 N N . HIS A 1 81 ? -3.758 1.884 10.580 1.00 98.88 81 HIS A N 1
ATOM 619 C CA . HIS A 1 81 ? -3.031 2.957 9.926 1.00 98.88 81 HIS A CA 1
ATOM 620 C C . HIS A 1 81 ? -1.529 2.793 10.184 1.00 98.88 81 HIS A C 1
ATOM 622 O O . HIS A 1 81 ? -1.097 2.727 11.336 1.00 98.88 81 HIS A O 1
ATOM 628 N N . PHE A 1 82 ? -0.721 2.719 9.125 1.00 98.88 82 PHE A N 1
ATOM 629 C CA . PHE A 1 82 ? 0.717 2.459 9.237 1.00 98.88 82 PHE A CA 1
ATOM 630 C C . PHE A 1 82 ? 1.531 3.475 8.445 1.00 98.88 82 PHE A C 1
ATOM 632 O O . PHE A 1 82 ? 1.402 3.542 7.220 1.00 98.88 82 PHE A O 1
ATOM 639 N N . HIS A 1 83 ? 2.405 4.210 9.132 1.00 98.88 83 HIS A N 1
ATOM 640 C CA . HIS A 1 83 ? 3.446 5.000 8.481 1.00 98.88 83 HIS A CA 1
ATOM 641 C C . HIS A 1 83 ? 4.599 4.132 7.970 1.00 98.88 83 HIS A C 1
ATOM 643 O O . HIS A 1 83 ? 4.804 3.001 8.418 1.00 98.88 83 HIS A O 1
ATOM 649 N N . ASN A 1 84 ? 5.346 4.661 6.999 1.00 98.75 84 ASN A N 1
ATOM 650 C CA . ASN A 1 84 ? 6.316 3.894 6.224 1.00 98.75 84 ASN A CA 1
ATOM 651 C C . ASN A 1 84 ? 7.785 4.279 6.464 1.00 98.75 84 ASN A C 1
ATOM 653 O O . ASN A 1 84 ? 8.647 3.914 5.662 1.00 98.75 84 ASN A O 1
ATOM 657 N N . ASP A 1 85 ? 8.102 4.979 7.553 1.00 98.69 85 ASP A N 1
ATOM 658 C CA . ASP A 1 85 ? 9.447 5.497 7.854 1.00 98.69 85 ASP A CA 1
ATOM 659 C C . ASP A 1 85 ? 10.551 4.429 7.776 1.00 98.69 85 ASP A C 1
ATOM 661 O O . ASP A 1 85 ? 11.651 4.688 7.292 1.00 98.69 85 ASP A O 1
ATOM 665 N N . THR A 1 86 ? 10.238 3.200 8.191 1.00 98.12 86 THR A N 1
ATOM 666 C CA . THR A 1 86 ? 11.158 2.049 8.173 1.00 98.12 86 THR A CA 1
ATOM 667 C C . THR A 1 86 ? 10.845 1.025 7.075 1.00 98.12 86 THR A C 1
ATOM 669 O O . THR A 1 86 ? 11.375 -0.086 7.082 1.00 98.12 86 THR A O 1
ATOM 672 N N . GLY A 1 87 ? 9.982 1.373 6.115 1.00 98.12 87 GLY A N 1
ATOM 673 C CA . GLY A 1 87 ? 9.629 0.517 4.978 1.00 98.12 87 GLY A CA 1
ATOM 674 C C . GLY A 1 87 ? 8.679 -0.643 5.304 1.00 98.12 87 GLY A C 1
ATOM 675 O O . GLY A 1 87 ? 8.536 -1.557 4.490 1.00 98.12 87 GLY A O 1
ATOM 676 N N . CYS A 1 88 ? 8.041 -0.641 6.480 1.00 98.44 88 CYS A N 1
ATOM 677 C CA . CYS A 1 88 ? 7.206 -1.753 6.946 1.00 98.44 88 CYS A CA 1
ATOM 678 C C . CYS A 1 88 ? 5.699 -1.594 6.676 1.00 98.44 88 CYS A C 1
ATOM 680 O O . CYS A 1 88 ? 4.964 -2.545 6.929 1.00 98.44 88 CYS A O 1
ATOM 682 N N . ALA A 1 89 ? 5.208 -0.470 6.135 1.00 98.88 89 ALA A N 1
ATOM 683 C CA . ALA A 1 89 ? 3.766 -0.179 6.103 1.00 98.88 89 ALA A CA 1
ATOM 684 C C . ALA A 1 89 ? 2.924 -1.257 5.388 1.00 98.88 89 ALA A C 1
ATOM 686 O O . ALA A 1 89 ? 1.934 -1.735 5.937 1.00 98.88 89 ALA A O 1
ATOM 687 N N . ILE A 1 90 ? 3.354 -1.723 4.206 1.00 98.88 90 ILE A N 1
ATOM 688 C CA . ILE A 1 90 ? 2.649 -2.785 3.455 1.00 98.88 90 ILE A CA 1
ATOM 689 C C . ILE A 1 90 ? 2.667 -4.113 4.223 1.00 98.88 90 ILE A C 1
ATOM 691 O O . ILE A 1 90 ? 1.667 -4.830 4.256 1.00 98.88 90 ILE A O 1
ATOM 695 N N . ALA A 1 91 ? 3.803 -4.455 4.833 1.00 98.81 91 ALA A N 1
ATOM 696 C CA . ALA A 1 91 ? 3.952 -5.702 5.575 1.00 98.81 91 ALA A CA 1
ATOM 697 C C . ALA A 1 91 ? 3.120 -5.688 6.867 1.00 98.81 91 ALA A C 1
ATOM 699 O O . ALA A 1 91 ? 2.467 -6.681 7.178 1.00 98.81 91 ALA A O 1
ATOM 700 N N . ASN A 1 92 ? 3.080 -4.554 7.569 1.00 98.88 92 ASN A N 1
ATOM 701 C CA . ASN A 1 92 ? 2.240 -4.346 8.745 1.00 98.88 92 ASN A CA 1
ATOM 702 C C . ASN A 1 92 ? 0.752 -4.403 8.383 1.00 98.88 92 ASN A C 1
ATOM 704 O O . ASN A 1 92 ? -0.008 -5.075 9.071 1.00 98.88 92 ASN A O 1
ATOM 708 N N . ALA A 1 93 ? 0.346 -3.774 7.275 1.00 98.88 93 ALA A N 1
ATOM 709 C CA . ALA A 1 93 ? -1.021 -3.848 6.765 1.00 98.88 93 ALA A CA 1
ATOM 710 C C . ALA A 1 93 ? -1.457 -5.289 6.471 1.00 98.88 93 ALA A C 1
ATOM 712 O O . ALA A 1 93 ? -2.533 -5.711 6.890 1.00 98.88 93 ALA A O 1
ATOM 713 N N . TYR A 1 94 ? -0.610 -6.064 5.792 1.00 98.88 94 TYR A N 1
ATOM 714 C CA . TYR A 1 94 ? -0.899 -7.466 5.501 1.00 98.88 94 TYR A CA 1
ATOM 715 C C . TYR A 1 94 ? -0.977 -8.315 6.780 1.00 98.88 94 TYR A C 1
ATOM 717 O O . TYR A 1 94 ? -1.939 -9.054 6.967 1.00 98.88 94 TYR A O 1
ATOM 725 N N . ALA A 1 95 ? -0.027 -8.141 7.703 1.00 98.88 95 ALA A N 1
ATOM 726 C CA . ALA A 1 95 ? -0.025 -8.835 8.989 1.00 98.88 95 ALA A CA 1
ATOM 727 C C . ALA A 1 95 ? -1.247 -8.473 9.858 1.00 98.88 95 ALA A C 1
ATOM 729 O O . ALA A 1 95 ? -1.812 -9.328 10.536 1.00 98.88 95 ALA A O 1
ATOM 730 N N . ALA A 1 96 ? -1.700 -7.218 9.816 1.00 98.88 96 ALA A N 1
ATOM 731 C CA . ALA A 1 96 ? -2.917 -6.784 10.490 1.00 98.88 96 ALA A CA 1
ATOM 732 C C . ALA A 1 96 ? -4.159 -7.494 9.930 1.00 98.88 96 ALA A C 1
ATOM 734 O O . ALA A 1 96 ? -4.990 -7.970 10.703 1.00 98.88 96 ALA A O 1
ATOM 735 N N . LEU A 1 97 ? -4.271 -7.621 8.603 1.00 98.81 97 LEU A N 1
ATOM 736 C CA . LEU A 1 97 ? -5.354 -8.381 7.969 1.00 98.81 97 LEU A CA 1
ATOM 737 C C . LEU A 1 97 ? -5.332 -9.857 8.400 1.00 98.81 97 LEU A C 1
ATOM 739 O O . LEU A 1 97 ? -6.373 -10.395 8.769 1.00 98.81 97 LEU A O 1
ATOM 743 N N . GLU A 1 98 ? -4.156 -10.494 8.439 1.00 98.75 98 GLU A N 1
ATOM 744 C CA . GLU A 1 98 ? -4.004 -11.875 8.935 1.00 98.75 98 GLU A CA 1
ATOM 745 C C . GLU A 1 98 ? -4.436 -12.033 10.404 1.00 98.75 98 GLU A C 1
ATOM 747 O O . GLU A 1 98 ? -4.905 -13.098 10.809 1.00 98.75 98 GLU A O 1
ATOM 752 N N . ALA A 1 99 ? -4.293 -10.978 11.206 1.00 98.75 99 ALA A N 1
ATOM 753 C CA . ALA A 1 99 ? -4.675 -10.945 12.614 1.00 98.75 99 ALA A CA 1
ATOM 754 C C . ALA A 1 99 ? -6.158 -10.602 12.861 1.00 98.75 99 ALA A C 1
ATOM 756 O O . ALA A 1 99 ? -6.611 -10.647 14.008 1.00 98.75 99 ALA A O 1
ATOM 757 N N . GLY A 1 100 ? -6.921 -10.276 11.812 1.00 98.69 100 GLY A N 1
ATOM 758 C CA . GLY A 1 100 ? -8.351 -9.970 11.898 1.00 98.69 100 GLY A CA 1
ATOM 759 C C . GLY A 1 100 ? -8.706 -8.484 11.820 1.00 98.69 100 GLY A C 1
ATOM 760 O O . GLY A 1 100 ? -9.827 -8.119 12.182 1.00 98.69 100 GLY A O 1
ATOM 761 N N . ALA A 1 101 ? -7.792 -7.626 11.352 1.00 98.81 101 ALA A N 1
ATOM 762 C CA . ALA A 1 101 ? -8.176 -6.295 10.893 1.00 98.81 101 ALA A CA 1
ATOM 763 C C . ALA A 1 101 ? -9.134 -6.399 9.699 1.00 98.81 101 ALA A C 1
ATOM 765 O O . ALA A 1 101 ? -9.046 -7.302 8.870 1.00 98.81 101 ALA A O 1
ATOM 766 N N . THR A 1 102 ? -10.042 -5.436 9.612 1.00 98.81 102 THR A N 1
ATOM 767 C CA . THR A 1 102 ? -11.110 -5.387 8.596 1.00 98.81 102 THR A CA 1
ATOM 768 C C . THR A 1 102 ? -10.927 -4.229 7.620 1.00 98.81 102 THR A C 1
ATOM 770 O O . THR A 1 102 ? -11.394 -4.294 6.486 1.00 98.81 102 THR A O 1
ATOM 773 N N . HIS A 1 103 ? -10.216 -3.185 8.049 1.00 98.81 103 HIS A N 1
ATOM 774 C CA . HIS A 1 103 ? -10.004 -1.952 7.306 1.00 98.81 103 HIS A CA 1
ATOM 775 C C . HIS A 1 103 ? -8.527 -1.564 7.370 1.00 98.81 103 HIS A C 1
ATOM 777 O O . HIS A 1 103 ? -7.886 -1.695 8.413 1.00 98.81 103 HIS A O 1
ATOM 783 N N . ILE A 1 104 ? -7.991 -1.086 6.251 1.00 98.88 104 ILE A N 1
ATOM 784 C CA . ILE A 1 104 ? -6.607 -0.631 6.136 1.00 98.88 104 ILE A CA 1
ATOM 785 C C . ILE A 1 104 ? -6.618 0.733 5.468 1.00 98.88 104 ILE A C 1
ATOM 787 O O . ILE A 1 104 ? -7.137 0.873 4.357 1.00 98.88 104 ILE A O 1
ATOM 791 N N . ASP A 1 105 ? -5.996 1.706 6.121 1.00 98.88 105 ASP A N 1
ATOM 792 C CA . ASP A 1 105 ? -5.766 3.012 5.525 1.00 98.88 105 ASP A CA 1
ATOM 793 C C . ASP A 1 105 ? -4.682 2.912 4.457 1.00 98.88 105 ASP A C 1
ATOM 795 O O . ASP A 1 105 ? -3.613 2.323 4.656 1.00 98.88 105 ASP A O 1
ATOM 799 N N . THR A 1 106 ? -4.961 3.513 3.305 1.00 98.88 106 THR A N 1
ATOM 800 C CA . THR A 1 106 ? -4.002 3.629 2.210 1.00 98.88 106 THR A CA 1
ATOM 801 C C . THR A 1 106 ? -4.001 5.040 1.659 1.00 98.88 106 THR A C 1
ATOM 803 O O . THR A 1 106 ? -4.957 5.793 1.834 1.00 98.88 106 THR A O 1
ATOM 806 N N . SER A 1 107 ? -2.930 5.380 0.953 1.00 98.88 107 SER A N 1
ATOM 807 C CA . SER A 1 107 ? -2.836 6.619 0.192 1.00 98.88 107 SER A CA 1
ATOM 808 C C . SER A 1 107 ? -2.308 6.337 -1.210 1.00 98.88 107 SER A C 1
ATOM 810 O O . SER A 1 107 ? -1.505 5.420 -1.416 1.00 98.88 107 SER A O 1
ATOM 812 N N . VAL A 1 108 ? -2.766 7.098 -2.203 1.00 98.69 108 VAL A N 1
ATOM 813 C CA . VAL A 1 108 ? -2.268 6.992 -3.583 1.00 98.69 108 VAL A CA 1
ATOM 814 C C . VAL A 1 108 ? -0.783 7.361 -3.589 1.00 98.69 108 VAL A C 1
ATOM 816 O O . VAL A 1 108 ? -0.395 8.355 -2.984 1.00 98.69 108 VAL A O 1
ATOM 819 N N . LEU A 1 109 ? 0.064 6.522 -4.198 1.00 97.88 109 LEU A N 1
ATOM 820 C CA . LEU A 1 109 ? 1.535 6.601 -4.102 1.00 97.88 109 LEU A CA 1
ATOM 821 C C . LEU A 1 109 ? 2.100 6.554 -2.666 1.00 97.88 109 LEU A C 1
ATOM 823 O O . LEU A 1 109 ? 3.297 6.737 -2.467 1.00 97.88 109 LEU A O 1
ATOM 827 N N . GLY A 1 110 ? 1.261 6.277 -1.666 1.00 98.62 110 GLY A N 1
ATOM 828 C CA . GLY A 1 110 ? 1.641 6.266 -0.258 1.00 98.62 110 GLY A CA 1
ATOM 829 C C . GLY A 1 110 ? 1.866 7.648 0.342 1.00 98.62 110 GLY A C 1
ATOM 830 O O . GLY A 1 110 ? 2.419 7.707 1.430 1.00 98.62 110 GLY A O 1
ATOM 831 N N . ILE A 1 111 ? 1.455 8.744 -0.308 1.00 98.38 111 ILE A N 1
ATOM 832 C CA . ILE A 1 111 ? 1.723 10.098 0.205 1.00 98.38 111 ILE A CA 1
ATOM 833 C C . ILE A 1 111 ? 1.087 10.332 1.584 1.00 98.38 111 ILE A C 1
ATOM 835 O O . ILE A 1 111 ? -0.010 9.851 1.870 1.00 98.38 111 ILE A O 1
ATOM 839 N N . GLY A 1 112 ? 1.769 11.095 2.432 1.00 97.56 112 GLY A N 1
ATOM 840 C CA . GLY A 1 112 ? 1.345 11.448 3.787 1.00 97.56 112 GLY A CA 1
ATOM 841 C C . GLY A 1 112 ? 2.478 12.163 4.522 1.00 97.56 112 GLY A C 1
ATOM 842 O O . GLY A 1 112 ? 3.457 12.561 3.892 1.00 97.56 112 GLY A O 1
ATOM 843 N N . GLU A 1 113 ? 2.375 12.301 5.845 1.00 97.88 113 GLU A N 1
ATOM 844 C CA . GLU A 1 113 ? 3.463 12.866 6.658 1.00 97.88 113 GLU A CA 1
ATOM 845 C C . GLU A 1 113 ? 4.783 12.104 6.439 1.00 97.88 113 GLU A C 1
ATOM 847 O O . GLU A 1 113 ? 4.798 10.871 6.395 1.00 97.88 113 GLU A O 1
ATOM 852 N N . ARG A 1 114 ? 5.903 12.835 6.355 1.00 98.50 114 ARG A N 1
ATOM 853 C CA . ARG A 1 114 ? 7.259 12.299 6.106 1.00 98.50 114 ARG A CA 1
ATOM 854 C C . ARG A 1 114 ? 7.341 11.540 4.774 1.00 98.50 114 ARG A C 1
ATOM 856 O O . ARG A 1 114 ? 7.189 12.157 3.727 1.00 98.50 114 ARG A O 1
ATOM 863 N N . ASN A 1 115 ? 7.616 10.232 4.786 1.00 98.12 115 ASN A N 1
ATOM 864 C CA . ASN A 1 115 ? 7.558 9.386 3.587 1.00 98.12 115 ASN A CA 1
ATOM 865 C C . ASN A 1 115 ? 6.211 8.651 3.440 1.00 98.12 115 ASN A C 1
ATOM 867 O O . ASN A 1 115 ? 6.075 7.781 2.579 1.00 98.12 115 ASN A O 1
ATOM 871 N N . GLY A 1 116 ? 5.235 9.023 4.272 1.00 98.62 116 GLY A N 1
ATOM 872 C CA . GLY A 1 116 ? 3.838 8.665 4.139 1.00 98.62 116 GLY A CA 1
ATOM 873 C C . GLY A 1 116 ? 3.451 7.333 4.770 1.00 98.62 116 GLY A C 1
ATOM 874 O O . GLY A 1 116 ? 3.982 6.939 5.810 1.00 98.62 116 GLY A O 1
ATOM 875 N N . ILE A 1 117 ? 2.448 6.689 4.175 1.00 98.88 117 ILE A N 1
ATOM 876 C CA . ILE A 1 117 ? 1.724 5.540 4.737 1.00 98.88 117 ILE A CA 1
ATOM 877 C C . ILE A 1 117 ? 1.663 4.380 3.739 1.00 98.88 117 ILE A C 1
ATOM 879 O O . ILE A 1 117 ? 2.301 4.417 2.687 1.00 98.88 117 ILE A O 1
ATOM 883 N N . THR A 1 118 ? 0.897 3.330 4.045 1.00 98.94 118 THR A N 1
ATOM 884 C CA . THR A 1 118 ? 0.664 2.201 3.132 1.00 98.94 118 THR A CA 1
ATOM 885 C C . THR A 1 118 ? 0.233 2.682 1.731 1.00 98.94 118 THR A C 1
ATOM 887 O O . THR A 1 118 ? -0.860 3.236 1.577 1.00 98.94 118 THR A O 1
ATOM 890 N N . PRO A 1 119 ? 1.039 2.459 0.676 1.00 98.81 119 PRO A N 1
ATOM 891 C CA . PRO A 1 119 ? 0.665 2.855 -0.676 1.00 98.81 119 PRO A CA 1
ATOM 892 C C . PRO A 1 119 ? -0.458 1.968 -1.213 1.00 98.81 119 PRO A C 1
ATOM 894 O O . PRO A 1 119 ? -0.362 0.740 -1.157 1.00 98.81 119 PRO A O 1
ATOM 897 N N . LEU A 1 120 ? -1.489 2.582 -1.802 1.00 98.81 120 LEU A N 1
ATOM 898 C CA . LEU A 1 120 ? -2.636 1.886 -2.396 1.00 98.81 120 LEU A CA 1
ATOM 899 C C . LEU A 1 120 ? -2.191 0.822 -3.410 1.00 98.81 120 LEU A C 1
ATOM 901 O O . LEU A 1 120 ? -2.565 -0.344 -3.281 1.00 98.81 120 LEU A O 1
ATOM 905 N N . GLY A 1 121 ? -1.348 1.196 -4.380 1.00 98.31 121 GLY A N 1
ATOM 906 C CA . GLY A 1 121 ? -0.819 0.265 -5.382 1.00 98.31 121 GLY A CA 1
ATOM 907 C C . GLY A 1 121 ? 0.006 -0.871 -4.768 1.00 98.31 121 GLY A C 1
ATOM 908 O O . GLY A 1 121 ? -0.121 -2.024 -5.178 1.00 98.31 121 GLY A O 1
ATOM 909 N N . GLY A 1 122 ? 0.788 -0.581 -3.723 1.00 98.56 122 GLY A N 1
ATOM 910 C CA . GLY A 1 122 ? 1.569 -1.592 -3.008 1.00 98.56 122 GLY A CA 1
ATOM 911 C C . GLY A 1 122 ? 0.701 -2.595 -2.243 1.00 98.56 122 GLY A C 1
ATOM 912 O O . GLY A 1 122 ? 0.949 -3.801 -2.321 1.00 98.56 122 GLY A O 1
ATOM 913 N N . LEU A 1 123 ? -0.354 -2.132 -1.562 1.00 98.81 123 LEU A N 1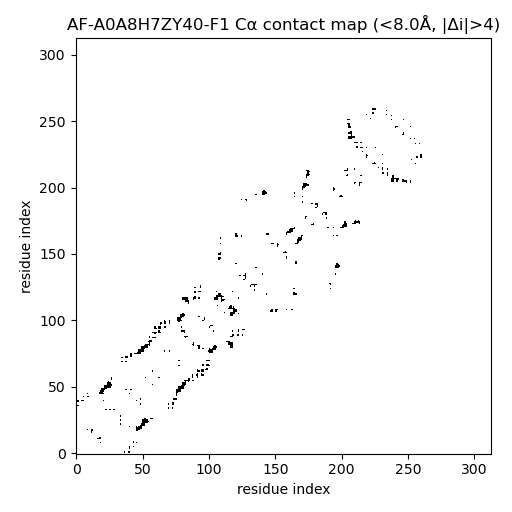
ATOM 914 C CA . LEU A 1 123 ? -1.305 -3.025 -0.895 1.00 98.81 123 LEU A CA 1
ATOM 915 C C . LEU A 1 123 ? -2.102 -3.851 -1.911 1.00 98.81 123 LEU A C 1
ATOM 917 O O . LEU A 1 123 ? -2.244 -5.057 -1.723 1.00 98.81 123 LEU A O 1
ATOM 921 N N . ILE A 1 124 ? -2.556 -3.245 -3.015 1.00 98.62 124 ILE A N 1
ATOM 922 C CA . ILE A 1 124 ? -3.216 -3.963 -4.118 1.00 98.62 124 ILE A CA 1
ATOM 923 C C . ILE A 1 124 ? -2.306 -5.070 -4.656 1.00 98.62 124 ILE A C 1
ATOM 925 O O . ILE A 1 124 ? -2.754 -6.208 -4.773 1.00 98.62 124 ILE A O 1
ATOM 929 N N . ALA A 1 125 ? -1.030 -4.775 -4.934 1.00 98.44 125 ALA A N 1
ATOM 930 C CA . ALA A 1 125 ? -0.068 -5.773 -5.396 1.00 98.44 125 ALA A CA 1
ATOM 931 C C . ALA A 1 125 ? 0.058 -6.931 -4.395 1.00 98.44 125 ALA A C 1
ATOM 933 O O . ALA A 1 125 ? -0.021 -8.100 -4.777 1.00 98.44 125 ALA A O 1
ATOM 934 N N . ARG A 1 126 ? 0.193 -6.624 -3.097 1.00 98.62 126 ARG A N 1
ATOM 935 C CA . ARG A 1 126 ? 0.304 -7.645 -2.048 1.00 98.62 126 ARG A CA 1
ATOM 936 C C . ARG A 1 126 ? -0.956 -8.505 -1.949 1.00 98.62 126 ARG A C 1
ATOM 938 O O . ARG A 1 126 ? -0.834 -9.728 -1.917 1.00 98.62 126 ARG A O 1
ATOM 945 N N . MET A 1 127 ? -2.140 -7.899 -1.954 1.00 98.62 127 MET A N 1
ATOM 946 C CA . MET A 1 127 ? -3.412 -8.623 -1.869 1.00 98.62 127 MET A CA 1
ATOM 947 C C . MET A 1 127 ? -3.705 -9.429 -3.135 1.00 98.62 127 MET A C 1
ATOM 949 O O . MET A 1 127 ? -4.218 -10.540 -3.037 1.00 98.62 127 MET A O 1
ATOM 953 N N . TYR A 1 128 ? -3.311 -8.933 -4.311 1.00 98.50 128 TYR A N 1
ATOM 954 C CA . TYR A 1 128 ? -3.451 -9.649 -5.580 1.00 98.50 128 TYR A CA 1
ATOM 955 C C . TYR A 1 128 ? -2.714 -10.990 -5.533 1.00 98.50 128 TYR A C 1
ATOM 957 O O . TYR A 1 128 ? -3.247 -12.015 -5.945 1.00 98.50 128 TYR A O 1
ATOM 965 N N . THR A 1 129 ? -1.496 -11.009 -4.983 1.00 96.88 129 THR A N 1
ATOM 966 C CA . THR A 1 129 ? -0.734 -12.263 -4.857 1.00 96.88 129 THR A CA 1
ATOM 967 C C . THR A 1 129 ? -1.320 -13.239 -3.835 1.00 96.88 129 THR A C 1
ATOM 969 O O . THR A 1 129 ? -1.050 -14.432 -3.931 1.00 96.88 129 THR A O 1
ATOM 972 N N . ALA A 1 130 ? -2.096 -12.751 -2.862 1.00 97.06 130 ALA A N 1
ATOM 973 C CA . ALA A 1 130 ? -2.776 -13.592 -1.882 1.00 97.06 130 ALA A CA 1
ATOM 974 C C . ALA A 1 130 ? -4.083 -14.168 -2.450 1.00 97.06 130 ALA A C 1
ATOM 976 O O . ALA A 1 130 ? -4.379 -15.344 -2.258 1.00 97.06 130 ALA A O 1
ATOM 977 N N . ASN A 1 131 ? -4.858 -13.352 -3.172 1.00 97.94 131 ASN A N 1
ATOM 978 C CA . ASN A 1 131 ? -6.077 -13.776 -3.851 1.00 97.94 131 ASN A CA 1
ATOM 979 C C . ASN A 1 131 ? -6.372 -12.878 -5.063 1.00 97.94 131 ASN A C 1
ATOM 981 O O . ASN A 1 131 ? -7.016 -11.830 -4.952 1.00 97.94 131 ASN A O 1
ATOM 985 N N . ARG A 1 132 ? -5.912 -13.319 -6.236 1.00 97.44 132 ARG A N 1
ATOM 986 C CA . ARG A 1 132 ? -6.078 -12.599 -7.502 1.00 97.44 132 ARG A CA 1
ATOM 987 C C . ARG A 1 132 ? -7.545 -12.340 -7.828 1.00 97.44 132 ARG A C 1
ATOM 989 O O . ARG A 1 132 ? -7.898 -11.215 -8.163 1.00 97.44 132 ARG A O 1
ATOM 996 N N . ASP A 1 133 ? -8.386 -13.366 -7.749 1.00 98.06 133 ASP A N 1
ATOM 997 C CA . ASP A 1 133 ? -9.766 -13.282 -8.234 1.00 98.06 133 ASP A CA 1
ATOM 998 C C . ASP A 1 133 ? -10.603 -12.326 -7.378 1.00 98.06 133 ASP A C 1
ATOM 1000 O O . ASP A 1 133 ? -11.380 -11.539 -7.918 1.00 98.06 133 ASP A O 1
ATOM 1004 N N . TYR A 1 134 ? -10.370 -12.305 -6.061 1.00 98.25 134 TYR A N 1
ATOM 1005 C CA . TYR A 1 134 ? -10.960 -11.303 -5.173 1.00 98.25 134 TYR A CA 1
ATOM 1006 C C . TYR A 1 134 ? -10.557 -9.879 -5.571 1.00 98.25 134 TYR A C 1
ATOM 1008 O O . TYR A 1 134 ? -11.413 -9.004 -5.702 1.00 98.25 134 TYR A O 1
ATOM 1016 N N . VAL A 1 135 ? -9.261 -9.634 -5.786 1.00 98.56 135 VAL A N 1
ATOM 1017 C CA . VAL A 1 135 ? -8.762 -8.289 -6.102 1.00 98.56 135 VAL A CA 1
ATOM 1018 C C . VAL A 1 135 ? -9.244 -7.822 -7.476 1.00 98.56 135 VAL A C 1
ATOM 1020 O O . VAL A 1 135 ? -9.741 -6.701 -7.583 1.00 98.56 135 VAL A O 1
ATOM 1023 N N . CYS A 1 136 ? -9.181 -8.680 -8.497 1.00 97.50 136 CYS A N 1
ATOM 1024 C CA . CYS A 1 136 ? -9.690 -8.372 -9.835 1.00 97.50 136 CYS A CA 1
ATOM 1025 C C . CYS A 1 136 ? -11.215 -8.176 -9.858 1.00 97.50 136 CYS A C 1
ATOM 1027 O O . CYS A 1 136 ? -11.707 -7.371 -10.642 1.00 97.50 136 CYS A O 1
ATOM 1029 N N . GLY A 1 137 ? -11.966 -8.893 -9.015 1.00 98.06 137 GLY A N 1
ATOM 1030 C CA . GLY A 1 137 ? -13.421 -8.748 -8.915 1.00 98.06 137 GLY A CA 1
ATOM 1031 C C . GLY A 1 137 ? -13.875 -7.516 -8.126 1.00 98.06 137 GLY A C 1
ATOM 1032 O O . GLY A 1 137 ? -14.986 -7.034 -8.335 1.00 98.06 137 GLY A O 1
ATOM 1033 N N . LYS A 1 138 ? -13.034 -7.000 -7.220 1.00 98.06 138 LYS A N 1
ATOM 1034 C CA . LYS A 1 138 ? -13.366 -5.869 -6.341 1.00 98.06 138 LYS A CA 1
ATOM 1035 C C . LYS A 1 138 ? -12.891 -4.514 -6.870 1.00 98.06 138 LYS A C 1
ATOM 1037 O O . LYS A 1 138 ? -13.566 -3.515 -6.634 1.00 98.06 138 LYS A O 1
ATOM 1042 N N . TYR A 1 139 ? -11.735 -4.456 -7.535 1.00 98.12 139 TYR A N 1
ATOM 1043 C CA . TYR A 1 139 ? -11.088 -3.200 -7.926 1.00 98.12 139 TYR A CA 1
ATOM 1044 C C . TYR A 1 139 ? -10.914 -3.071 -9.443 1.00 98.12 139 TYR A C 1
ATOM 1046 O O . TYR A 1 139 ? -10.577 -4.026 -10.137 1.00 98.12 139 TYR A O 1
ATOM 1054 N N . ASN A 1 140 ? -11.027 -1.841 -9.951 1.00 96.69 140 ASN A N 1
ATOM 1055 C CA . ASN A 1 140 ? -10.725 -1.507 -11.346 1.00 96.69 140 ASN A CA 1
ATOM 1056 C C . ASN A 1 140 ? -9.212 -1.329 -11.552 1.00 96.69 140 ASN A C 1
ATOM 1058 O O . ASN A 1 140 ? -8.719 -0.210 -11.679 1.00 96.69 140 ASN A O 1
ATOM 1062 N N . LEU A 1 141 ? -8.464 -2.434 -11.574 1.00 94.94 141 LEU A N 1
ATOM 1063 C CA . LEU A 1 141 ? -6.993 -2.427 -11.567 1.00 94.94 141 LEU A CA 1
ATOM 1064 C C . LEU A 1 141 ? -6.351 -1.650 -12.727 1.00 94.94 141 LEU A C 1
ATOM 1066 O O . LEU A 1 141 ? -5.345 -0.972 -12.528 1.00 94.94 141 LEU A O 1
ATOM 1070 N N . HIS A 1 142 ? -6.967 -1.662 -13.911 1.00 90.12 142 HIS A N 1
ATOM 1071 C CA . HIS A 1 142 ? -6.510 -0.899 -15.078 1.00 90.12 142 HIS A CA 1
ATOM 1072 C C . HIS A 1 142 ? -6.541 0.631 -14.881 1.00 90.12 142 HIS A C 1
ATOM 1074 O O . HIS A 1 142 ? -5.917 1.358 -15.649 1.00 90.12 142 HIS A O 1
ATOM 1080 N N . LYS A 1 143 ? -7.249 1.132 -13.856 1.00 92.62 143 LYS A N 1
ATOM 1081 C CA . LYS A 1 143 ? -7.302 2.558 -13.492 1.00 92.62 143 LYS A CA 1
ATOM 1082 C C . LYS A 1 143 ? -6.241 2.988 -12.489 1.00 92.62 143 LYS A C 1
ATOM 1084 O O . LYS A 1 143 ? -6.129 4.182 -12.225 1.00 92.62 143 LYS A O 1
ATOM 1089 N N . LEU A 1 144 ? -5.442 2.061 -11.957 1.00 93.06 144 LEU A N 1
ATOM 1090 C CA . LEU A 1 144 ? -4.446 2.383 -10.935 1.00 93.06 144 LEU A CA 1
ATOM 1091 C C . LEU A 1 144 ? -3.439 3.437 -11.423 1.00 93.06 144 LEU A C 1
ATOM 1093 O O . LEU A 1 144 ? -3.202 4.417 -10.724 1.00 93.06 144 LEU A O 1
ATOM 1097 N N . ARG A 1 145 ? -2.922 3.287 -12.650 1.00 85.25 145 ARG A N 1
ATOM 1098 C CA . ARG A 1 145 ? -2.000 4.261 -13.258 1.00 85.25 145 ARG A CA 1
ATOM 1099 C C . ARG A 1 145 ? -2.644 5.635 -13.446 1.00 85.25 145 ARG A C 1
ATOM 1101 O O . ARG A 1 145 ? -1.992 6.640 -13.196 1.00 85.25 145 ARG A O 1
ATOM 1108 N N . ASP A 1 146 ? -3.905 5.679 -13.874 1.00 87.50 146 ASP A N 1
ATOM 1109 C CA . ASP A 1 146 ? -4.629 6.937 -14.098 1.00 87.50 146 ASP A CA 1
ATOM 1110 C C . ASP A 1 146 ? -4.768 7.718 -12.778 1.00 87.50 146 ASP A C 1
ATOM 1112 O O . ASP A 1 146 ? -4.501 8.917 -12.733 1.00 87.50 146 ASP A O 1
ATOM 1116 N N . VAL A 1 147 ? -5.128 7.027 -11.689 1.00 95.12 147 VAL A N 1
ATOM 1117 C CA . VAL A 1 147 ? -5.272 7.625 -10.351 1.00 95.12 147 VAL A CA 1
ATOM 1118 C C . VAL A 1 147 ? -3.925 8.081 -9.788 1.00 95.12 147 VAL A C 1
ATOM 1120 O O . VAL A 1 147 ? -3.831 9.172 -9.229 1.00 95.12 147 VAL A O 1
ATOM 1123 N N . GLU A 1 148 ? -2.871 7.282 -9.946 1.00 92.38 148 GLU A N 1
ATOM 1124 C CA . GLU A 1 148 ? -1.534 7.665 -9.486 1.00 92.38 148 GLU A CA 1
ATOM 1125 C C . GLU A 1 148 ? -0.966 8.851 -10.262 1.00 92.38 148 GLU A C 1
ATOM 1127 O O . GLU A 1 148 ? -0.419 9.755 -9.639 1.00 92.38 148 GLU A O 1
ATOM 1132 N N . ASN A 1 149 ? -1.152 8.905 -11.585 1.00 84.12 149 ASN A N 1
ATOM 1133 C CA . ASN A 1 149 ? -0.750 10.057 -12.392 1.00 84.12 149 ASN A CA 1
ATOM 1134 C C . ASN A 1 149 ? -1.517 11.323 -11.993 1.00 84.12 149 ASN A C 1
ATOM 1136 O O . ASN A 1 149 ? -0.907 12.379 -11.866 1.00 84.12 149 ASN A O 1
ATOM 1140 N N . MET A 1 150 ? -2.827 11.213 -11.747 1.00 92.31 150 MET A N 1
ATOM 1141 C CA . MET A 1 150 ? -3.655 12.336 -11.297 1.00 92.31 150 MET A CA 1
ATOM 1142 C C . MET A 1 150 ? -3.144 12.923 -9.975 1.00 92.31 150 MET A C 1
ATOM 1144 O O . MET A 1 150 ? -3.023 14.138 -9.839 1.00 92.31 150 MET A O 1
ATOM 1148 N N . VAL A 1 151 ? -2.825 12.068 -8.999 1.00 95.81 151 VAL A N 1
ATOM 1149 C CA . VAL A 1 151 ? -2.291 12.525 -7.708 1.00 95.81 151 VAL A CA 1
ATOM 1150 C C . VAL A 1 151 ? -0.869 13.056 -7.858 1.00 95.81 151 VAL A C 1
ATOM 1152 O O . VAL A 1 151 ? -0.574 14.113 -7.308 1.00 95.81 151 VAL A O 1
ATOM 1155 N N . ALA A 1 152 ? -0.011 12.375 -8.623 1.00 87.81 152 ALA A N 1
ATOM 1156 C CA . ALA A 1 152 ? 1.355 12.813 -8.904 1.00 87.81 152 ALA A CA 1
ATOM 1157 C C . ALA A 1 152 ? 1.392 14.217 -9.524 1.00 87.81 152 ALA A C 1
ATOM 1159 O O . ALA A 1 152 ? 2.164 15.063 -9.077 1.00 87.81 152 ALA A O 1
ATOM 1160 N N . GLU A 1 153 ? 0.518 14.480 -10.499 1.00 89.88 153 GLU A N 1
ATOM 1161 C CA . GLU A 1 153 ? 0.360 15.790 -11.132 1.00 89.88 153 GLU A CA 1
ATOM 1162 C C . GLU A 1 153 ? -0.125 16.843 -10.129 1.00 89.88 153 GLU A C 1
ATOM 1164 O O . GLU A 1 153 ? 0.479 17.911 -10.018 1.00 89.88 153 GLU A O 1
ATOM 1169 N N . ALA A 1 154 ? -1.159 16.526 -9.343 1.00 97.50 154 ALA A N 1
ATOM 1170 C CA . ALA A 1 154 ? -1.729 17.449 -8.364 1.00 97.50 154 ALA A CA 1
ATOM 1171 C C . ALA A 1 154 ? -0.727 17.871 -7.274 1.00 97.50 154 ALA A C 1
ATOM 1173 O O . ALA A 1 154 ? -0.748 19.022 -6.839 1.00 97.50 154 ALA A O 1
ATOM 1174 N N . VAL A 1 155 ? 0.153 16.961 -6.841 1.00 97.62 155 VAL A N 1
ATOM 1175 C CA . VAL A 1 155 ? 1.167 17.230 -5.802 1.00 97.62 155 VAL A CA 1
ATOM 1176 C C . VAL A 1 155 ? 2.568 17.490 -6.367 1.00 97.62 155 VAL A C 1
ATOM 1178 O O . VAL A 1 155 ? 3.518 17.628 -5.602 1.00 97.62 155 VAL A O 1
ATOM 1181 N N . GLN A 1 156 ? 2.695 17.590 -7.695 1.00 96.38 156 GLN A N 1
ATOM 1182 C CA . GLN A 1 156 ? 3.929 17.918 -8.421 1.00 96.38 156 GLN A CA 1
ATOM 1183 C C . GLN A 1 156 ? 5.115 16.988 -8.117 1.00 96.38 156 GLN A C 1
ATOM 1185 O O . GLN A 1 156 ? 6.259 17.425 -7.977 1.00 96.38 156 GLN A O 1
ATOM 1190 N N . VAL A 1 157 ? 4.856 15.682 -8.055 1.00 91.31 157 VAL A N 1
ATOM 1191 C CA . VAL A 1 157 ? 5.891 14.648 -7.909 1.00 91.31 157 VAL A CA 1
ATOM 1192 C C . VAL A 1 157 ? 5.903 13.722 -9.118 1.00 91.31 157 VAL A C 1
ATOM 1194 O O . VAL A 1 157 ? 4.936 13.619 -9.863 1.00 91.31 157 VAL A O 1
ATOM 1197 N N . SER A 1 158 ? 7.013 13.018 -9.325 1.00 85.12 158 SER A N 1
ATOM 1198 C CA . SER A 1 158 ? 7.080 11.940 -10.317 1.00 85.12 158 SER A CA 1
ATOM 1199 C C . SER A 1 158 ? 6.703 10.604 -9.685 1.00 85.12 158 SER A C 1
ATOM 1201 O O . SER A 1 158 ? 7.061 10.340 -8.537 1.00 85.12 158 SER A O 1
ATOM 1203 N N . VAL A 1 159 ? 6.054 9.724 -10.452 1.00 84.81 159 VAL A N 1
ATOM 1204 C CA . VAL A 1 159 ? 5.888 8.320 -10.051 1.00 84.81 159 VAL A CA 1
ATOM 1205 C C . VAL A 1 159 ? 7.278 7.665 -9.991 1.00 84.81 159 VAL A C 1
ATOM 1207 O O . VAL A 1 159 ? 8.005 7.707 -10.989 1.00 84.81 159 VAL A O 1
ATOM 1210 N N . PRO A 1 160 ? 7.686 7.062 -8.857 1.00 86.94 160 PRO A N 1
ATOM 1211 C CA . PRO A 1 160 ? 8.994 6.424 -8.748 1.00 86.94 160 PRO A CA 1
ATOM 1212 C C . PRO A 1 160 ? 9.205 5.344 -9.815 1.00 86.94 160 PRO A C 1
ATOM 1214 O O . PRO A 1 160 ? 8.312 4.545 -10.103 1.00 86.94 160 PRO A O 1
ATOM 1217 N N . PHE A 1 161 ? 10.414 5.254 -10.377 1.00 81.25 161 PHE A N 1
ATOM 1218 C CA . PHE A 1 161 ? 10.720 4.276 -11.433 1.00 81.25 161 PHE A CA 1
ATOM 1219 C C . PHE A 1 161 ? 10.511 2.817 -10.983 1.00 81.25 161 PHE A C 1
ATOM 1221 O O . PHE A 1 161 ? 10.267 1.938 -11.806 1.00 81.25 161 PHE A O 1
ATOM 1228 N N . ASN A 1 162 ? 10.619 2.554 -9.681 1.00 88.50 162 ASN A N 1
ATOM 1229 C CA . ASN A 1 162 ? 10.410 1.260 -9.036 1.00 88.50 162 ASN A CA 1
ATOM 1230 C C . ASN A 1 162 ? 9.077 1.181 -8.269 1.00 88.50 162 ASN A C 1
ATOM 1232 O O . ASN A 1 162 ? 8.933 0.297 -7.426 1.00 88.50 162 ASN A O 1
ATOM 1236 N N . ASN A 1 163 ? 8.125 2.087 -8.529 1.00 94.88 163 ASN A N 1
ATOM 1237 C CA . ASN A 1 163 ? 6.805 2.034 -7.905 1.00 94.88 163 ASN A CA 1
ATOM 1238 C C . ASN A 1 163 ? 6.104 0.697 -8.197 1.00 94.88 163 ASN A C 1
ATOM 1240 O O . ASN A 1 163 ? 6.277 0.098 -9.263 1.00 94.88 163 ASN A O 1
ATOM 1244 N N . TYR A 1 164 ? 5.298 0.231 -7.248 1.00 96.88 164 TYR A N 1
ATOM 1245 C CA . TYR A 1 164 ? 4.571 -1.029 -7.373 1.00 96.88 164 TYR A CA 1
ATOM 1246 C C . TYR A 1 164 ? 3.597 -0.965 -8.552 1.00 96.88 164 TYR A C 1
ATOM 1248 O O . TYR A 1 164 ? 2.807 -0.031 -8.633 1.00 96.88 164 TYR A O 1
ATOM 1256 N N . ILE A 1 165 ? 3.618 -1.976 -9.428 1.00 93.44 165 ILE A N 1
ATOM 1257 C CA . ILE A 1 165 ? 2.761 -2.113 -10.624 1.00 93.44 165 ILE A CA 1
ATOM 1258 C C . ILE A 1 165 ? 3.030 -1.047 -11.700 1.00 93.44 165 ILE A C 1
ATOM 1260 O O . ILE A 1 165 ? 3.341 -1.394 -12.831 1.00 93.44 165 ILE A O 1
ATOM 1264 N N . THR A 1 166 ? 2.908 0.236 -11.380 1.00 89.62 166 THR A N 1
ATOM 1265 C CA . THR A 1 166 ? 2.939 1.352 -12.341 1.00 89.62 166 THR A CA 1
ATOM 1266 C C . THR A 1 166 ? 4.313 1.973 -12.531 1.00 89.62 166 THR A C 1
ATOM 1268 O O . THR A 1 166 ? 4.497 2.786 -13.439 1.00 89.62 166 THR A O 1
ATOM 1271 N N . GLY A 1 167 ? 5.285 1.590 -11.702 1.00 82.94 167 GLY A N 1
ATOM 1272 C CA . GLY A 1 167 ? 6.663 2.010 -11.872 1.00 82.94 167 GLY A CA 1
ATOM 1273 C C . GLY A 1 167 ? 7.214 1.508 -13.197 1.00 82.94 167 GLY A C 1
ATOM 1274 O O . GLY A 1 167 ? 6.960 0.377 -13.613 1.00 82.94 167 GLY A O 1
ATOM 1275 N N . TYR A 1 168 ? 8.025 2.344 -13.835 1.00 78.06 168 TYR A N 1
ATOM 1276 C CA . TYR A 1 168 ? 8.672 2.043 -15.109 1.00 78.06 168 TYR A CA 1
ATOM 1277 C C . TYR A 1 168 ? 9.329 0.649 -15.158 1.00 78.06 168 TYR A C 1
ATOM 1279 O O . TYR A 1 168 ? 9.253 -0.043 -16.170 1.00 78.06 168 TYR A O 1
ATOM 1287 N N . CYS A 1 169 ? 9.948 0.212 -14.058 1.00 80.69 169 CYS A N 1
ATOM 1288 C CA . CYS A 1 169 ? 10.655 -1.063 -13.973 1.00 80.69 169 CYS A CA 1
ATOM 1289 C C . CYS A 1 169 ? 9.786 -2.258 -13.533 1.00 80.69 169 CYS A C 1
ATOM 1291 O O . CYS A 1 169 ? 10.293 -3.382 -13.547 1.00 80.69 169 CYS A O 1
ATOM 1293 N N . ALA A 1 170 ? 8.520 -2.063 -13.145 1.00 83.56 170 ALA A N 1
ATOM 1294 C CA . ALA A 1 170 ? 7.705 -3.083 -12.468 1.00 83.56 170 ALA A CA 1
ATOM 1295 C C . ALA A 1 170 ? 7.473 -4.359 -13.302 1.00 83.56 170 ALA A C 1
ATOM 1297 O O . ALA A 1 170 ? 7.473 -5.460 -12.756 1.00 83.56 170 ALA A O 1
ATOM 1298 N N . PHE A 1 171 ? 7.339 -4.216 -14.624 1.00 82.75 171 PHE A N 1
ATOM 1299 C CA . PHE A 1 171 ? 7.158 -5.321 -15.577 1.00 82.75 171 PHE A CA 1
ATOM 1300 C C . PHE A 1 171 ? 8.318 -5.422 -16.579 1.00 82.75 171 PHE A C 1
ATOM 1302 O O . PHE A 1 171 ? 8.127 -5.786 -17.742 1.00 82.75 171 PHE A O 1
ATOM 1309 N N . THR A 1 172 ? 9.527 -5.062 -16.137 1.00 76.44 172 THR A N 1
ATOM 1310 C CA . THR A 1 172 ? 10.736 -5.113 -16.969 1.00 76.44 172 THR A CA 1
ATOM 1311 C C . THR A 1 172 ? 11.637 -6.274 -16.581 1.00 76.44 172 THR A C 1
ATOM 1313 O O . THR A 1 172 ? 11.884 -6.532 -15.405 1.00 76.44 172 THR A O 1
ATOM 1316 N N . HIS A 1 173 ? 12.199 -6.938 -17.591 1.00 70.19 173 HIS A N 1
ATOM 1317 C CA . HIS A 1 173 ? 13.126 -8.052 -17.401 1.00 70.19 173 HIS A CA 1
ATOM 1318 C C . HIS A 1 173 ? 14.481 -7.722 -18.006 1.00 70.19 173 HIS A C 1
ATOM 1320 O O . HIS A 1 173 ? 14.590 -7.372 -19.183 1.00 70.19 173 HIS A O 1
ATOM 1326 N N . LYS A 1 174 ? 15.545 -7.855 -17.211 1.00 60.72 174 LYS A N 1
ATOM 1327 C CA . LYS A 1 174 ? 16.912 -7.695 -17.714 1.00 60.72 174 LYS A CA 1
ATOM 1328 C C . LYS A 1 174 ? 17.251 -8.861 -18.646 1.00 60.72 174 LYS A C 1
ATOM 1330 O O . LYS A 1 174 ? 17.009 -10.023 -18.315 1.00 60.72 174 LYS A O 1
ATOM 1335 N N . ALA A 1 175 ? 17.841 -8.555 -19.801 1.00 52.28 175 ALA A N 1
ATOM 1336 C CA . ALA A 1 175 ? 18.249 -9.578 -20.760 1.00 52.28 175 ALA A CA 1
ATOM 1337 C C . ALA A 1 175 ? 19.211 -10.597 -20.122 1.00 52.28 175 ALA A C 1
ATOM 1339 O O . ALA A 1 175 ? 20.109 -10.221 -19.367 1.00 52.28 175 ALA A O 1
ATOM 1340 N N . GLY A 1 176 ? 19.045 -11.878 -20.453 1.00 56.66 176 GLY A N 1
ATOM 1341 C CA . GLY A 1 176 ? 19.817 -12.975 -19.865 1.00 56.66 176 GLY A CA 1
ATOM 1342 C C . GLY A 1 176 ? 18.938 -14.186 -19.566 1.00 56.66 176 GLY A C 1
ATOM 1343 O O . GLY A 1 176 ? 17.903 -14.375 -20.206 1.00 56.66 176 GLY A O 1
ATOM 1344 N N . ILE A 1 177 ? 19.336 -14.997 -18.584 1.00 60.44 177 ILE A N 1
ATOM 1345 C CA . ILE A 1 177 ? 18.606 -16.212 -18.186 1.00 60.44 177 ILE A CA 1
ATOM 1346 C C . ILE A 1 177 ? 17.135 -15.935 -17.822 1.00 60.44 177 ILE A C 1
ATOM 1348 O O . ILE A 1 177 ? 16.268 -16.727 -18.179 1.00 60.44 177 ILE A O 1
ATOM 1352 N N . HIS A 1 178 ? 16.838 -14.777 -17.217 1.00 61.84 178 HIS A N 1
ATOM 1353 C CA . HIS A 1 178 ? 15.473 -14.381 -16.856 1.00 61.84 178 HIS A CA 1
ATOM 1354 C C . HIS A 1 178 ? 14.604 -14.126 -18.095 1.00 61.84 178 HIS A C 1
ATOM 1356 O O . HIS A 1 178 ? 13.493 -14.637 -18.176 1.00 61.84 178 HIS A O 1
ATOM 1362 N N . ALA A 1 179 ? 15.131 -13.428 -19.109 1.00 58.50 179 ALA A N 1
ATOM 1363 C CA . ALA A 1 179 ? 14.400 -13.188 -20.354 1.00 58.50 179 ALA A CA 1
ATOM 1364 C C . ALA A 1 179 ? 14.081 -14.497 -21.097 1.00 58.50 179 ALA A C 1
ATOM 1366 O O . ALA A 1 179 ? 12.967 -14.672 -21.580 1.00 58.50 179 ALA A O 1
ATOM 1367 N N . LYS A 1 180 ? 15.023 -15.453 -21.138 1.00 60.31 180 LYS A N 1
ATOM 1368 C CA . LYS A 1 180 ? 14.790 -16.765 -21.768 1.00 60.31 180 LYS A CA 1
ATOM 1369 C C . LYS A 1 180 ? 13.726 -17.582 -21.027 1.00 60.31 180 LYS A C 1
ATOM 1371 O O . LYS A 1 180 ? 12.894 -18.211 -21.669 1.00 60.31 180 LYS A O 1
ATOM 1376 N N . ALA A 1 181 ? 13.743 -17.566 -19.694 1.00 62.09 181 ALA A N 1
ATOM 1377 C CA . ALA A 1 181 ? 12.741 -18.260 -18.888 1.00 62.09 181 ALA A CA 1
ATOM 1378 C C . ALA A 1 181 ? 11.329 -17.703 -19.125 1.00 62.09 181 ALA A C 1
ATOM 1380 O O . ALA A 1 181 ? 10.390 -18.474 -19.273 1.00 62.09 181 ALA A O 1
ATOM 1381 N N . ILE A 1 182 ? 11.199 -16.382 -19.251 1.00 63.94 182 ILE A N 1
ATOM 1382 C CA . ILE A 1 182 ? 9.912 -15.698 -19.432 1.00 63.94 182 ILE A CA 1
ATOM 1383 C C . ILE A 1 182 ? 9.369 -15.868 -20.847 1.00 63.94 182 ILE A C 1
ATOM 1385 O O . ILE A 1 182 ? 8.172 -16.062 -21.011 1.00 63.94 182 ILE A O 1
ATOM 1389 N N . LEU A 1 183 ? 10.234 -15.860 -21.868 1.00 63.00 183 LEU A N 1
ATOM 1390 C CA . LEU A 1 183 ? 9.824 -16.170 -23.242 1.00 63.00 183 LEU A CA 1
ATOM 1391 C C . LEU A 1 183 ? 9.248 -17.590 -23.365 1.00 63.00 183 LEU A C 1
ATOM 1393 O O . LEU A 1 183 ? 8.370 -17.817 -24.190 1.00 63.00 183 LEU A O 1
ATOM 1397 N N . ASN A 1 184 ? 9.719 -18.525 -22.534 1.00 63.56 184 ASN A N 1
ATOM 1398 C CA . ASN A 1 184 ? 9.196 -19.889 -22.492 1.00 63.56 184 ASN A CA 1
ATOM 1399 C C . ASN A 1 184 ? 7.935 -19.999 -21.623 1.00 63.56 184 ASN A C 1
ATOM 1401 O O . ASN A 1 184 ? 6.964 -20.635 -22.022 1.00 63.56 184 ASN A O 1
ATOM 1405 N N . ASN A 1 185 ? 7.959 -19.414 -20.424 1.00 70.94 185 ASN A N 1
ATOM 1406 C CA . ASN A 1 185 ? 6.819 -19.352 -19.523 1.00 70.94 185 ASN A CA 1
ATOM 1407 C C . ASN A 1 185 ? 6.881 -18.071 -18.666 1.00 70.94 185 ASN A C 1
ATOM 1409 O O . ASN A 1 185 ? 7.631 -18.019 -17.685 1.00 70.94 185 ASN A O 1
ATOM 1413 N N . PRO A 1 186 ? 6.066 -17.047 -18.975 1.00 65.62 186 PRO A N 1
ATOM 1414 C CA . PRO A 1 186 ? 6.076 -15.790 -18.232 1.00 65.62 186 PRO A CA 1
ATOM 1415 C C . PRO A 1 186 ? 5.810 -15.952 -16.730 1.00 65.62 186 PRO A C 1
ATOM 1417 O O . PRO A 1 186 ? 6.382 -15.226 -15.916 1.00 65.62 186 PRO A O 1
ATOM 1420 N N . SER A 1 187 ? 5.039 -16.971 -16.328 1.00 72.88 187 SER A N 1
ATOM 1421 C CA . SER A 1 187 ? 4.711 -17.212 -14.918 1.00 72.88 187 SER A CA 1
ATOM 1422 C C . SER A 1 187 ? 5.912 -17.628 -14.063 1.00 72.88 187 SER A C 1
ATOM 1424 O O . SER A 1 187 ? 5.783 -17.700 -12.845 1.00 72.88 187 SER A O 1
ATOM 1426 N N . THR A 1 188 ? 7.071 -17.936 -14.662 1.00 76.00 188 THR A N 1
ATOM 1427 C CA . THR A 1 188 ? 8.277 -18.315 -13.910 1.00 76.00 188 THR A CA 1
ATOM 1428 C C . THR A 1 188 ? 8.796 -17.173 -13.030 1.00 76.00 188 THR A C 1
ATOM 1430 O O . THR A 1 188 ? 9.314 -17.441 -11.950 1.00 76.00 188 THR A O 1
ATOM 1433 N N . TYR A 1 189 ? 8.633 -15.915 -13.457 1.00 78.00 189 TYR A N 1
ATOM 1434 C CA . TYR A 1 189 ? 9.108 -14.744 -12.705 1.00 78.00 189 TYR A CA 1
ATOM 1435 C C . TYR A 1 189 ? 8.085 -13.601 -12.602 1.00 78.00 189 TYR A C 1
ATOM 1437 O O . TYR A 1 189 ? 8.365 -12.590 -11.962 1.00 78.00 189 TYR A O 1
ATOM 1445 N N . GLU A 1 190 ? 6.896 -13.743 -13.189 1.00 85.44 190 GLU A N 1
ATOM 1446 C CA . GLU A 1 190 ? 5.839 -12.729 -13.133 1.00 85.44 190 GLU A CA 1
ATOM 1447 C C . GLU A 1 190 ? 4.735 -13.140 -12.155 1.00 85.44 190 GLU A C 1
ATOM 1449 O O . GLU A 1 190 ? 3.735 -13.751 -12.531 1.00 85.44 190 GLU A O 1
ATOM 1454 N N . ILE A 1 191 ? 4.909 -12.788 -10.876 1.00 93.38 191 ILE A N 1
ATOM 1455 C CA . ILE A 1 191 ? 3.866 -13.008 -9.860 1.00 93.38 191 ILE A CA 1
ATOM 1456 C C . ILE A 1 191 ? 2.629 -12.122 -10.098 1.00 93.38 191 ILE A C 1
ATOM 1458 O O . ILE A 1 191 ? 1.519 -12.475 -9.705 1.00 93.38 191 ILE A O 1
ATOM 1462 N N . LEU A 1 192 ? 2.815 -10.980 -10.766 1.00 93.12 192 LEU A N 1
ATOM 1463 C CA . LEU A 1 192 ? 1.761 -10.070 -11.207 1.00 93.12 192 LEU A CA 1
ATOM 1464 C C . LEU A 1 192 ? 1.590 -10.209 -12.721 1.00 93.12 192 LEU A C 1
ATOM 1466 O O . LEU A 1 192 ? 2.578 -10.155 -13.453 1.00 93.12 192 LEU A O 1
ATOM 1470 N N . LYS A 1 193 ? 0.349 -10.351 -13.196 1.00 91.56 193 LYS A N 1
ATOM 1471 C CA . LYS A 1 193 ? 0.057 -10.382 -14.634 1.00 91.56 193 LYS A CA 1
ATOM 1472 C C . LYS A 1 193 ? -0.160 -8.950 -15.125 1.00 91.56 193 LYS A C 1
ATOM 1474 O O . LYS A 1 193 ? -1.110 -8.323 -14.658 1.00 91.56 193 LYS A O 1
ATOM 1479 N N . PRO A 1 194 ? 0.676 -8.409 -16.027 1.00 88.44 194 PRO A N 1
ATOM 1480 C CA . PRO A 1 194 ? 0.550 -7.019 -16.466 1.00 88.44 194 PRO A CA 1
ATOM 1481 C C . PRO A 1 194 ? -0.813 -6.724 -17.108 1.00 88.44 194 PRO A C 1
ATOM 1483 O O . PRO A 1 194 ? -1.342 -5.626 -16.938 1.00 88.44 194 PRO A O 1
ATOM 1486 N N . GLU A 1 195 ? -1.424 -7.711 -17.768 1.00 89.50 195 GLU A N 1
ATOM 1487 C CA . GLU A 1 195 ? -2.708 -7.560 -18.457 1.00 89.50 195 GLU A CA 1
ATOM 1488 C C . GLU A 1 195 ? -3.846 -7.190 -17.498 1.00 89.50 195 GLU A C 1
ATOM 1490 O O . GLU A 1 195 ? -4.702 -6.376 -17.843 1.00 89.50 195 GLU A O 1
ATOM 1495 N N . ASP A 1 196 ? -3.824 -7.723 -16.273 1.00 93.12 196 ASP A N 1
ATOM 1496 C CA . ASP A 1 196 ? -4.841 -7.428 -15.257 1.00 93.12 196 ASP A CA 1
ATOM 1497 C C . ASP A 1 196 ? -4.791 -5.963 -14.802 1.00 93.12 196 ASP A C 1
ATOM 1499 O O . ASP A 1 196 ? -5.803 -5.399 -14.391 1.00 93.12 196 ASP A O 1
ATOM 1503 N N . PHE A 1 197 ? -3.630 -5.319 -14.931 1.00 91.25 197 PHE A N 1
ATOM 1504 C CA . PHE A 1 197 ? -3.415 -3.907 -14.609 1.00 91.25 197 PHE A CA 1
ATOM 1505 C C . PHE A 1 197 ? -3.487 -2.998 -15.845 1.00 91.25 197 PHE A C 1
ATOM 1507 O O . PHE A 1 197 ? -3.130 -1.824 -15.765 1.00 91.25 197 PHE A O 1
ATOM 1514 N N . GLY A 1 198 ? -3.938 -3.513 -16.996 1.00 82.94 198 GLY A N 1
ATOM 1515 C CA . GLY A 1 198 ? -3.996 -2.751 -18.247 1.00 82.94 198 GLY A CA 1
ATOM 1516 C C . GLY A 1 198 ? -2.616 -2.406 -18.816 1.00 82.94 198 GLY A C 1
ATOM 1517 O O . GLY A 1 198 ? -2.468 -1.408 -19.522 1.00 82.94 198 GLY A O 1
ATOM 1518 N N . MET A 1 199 ? -1.597 -3.201 -18.486 1.00 78.81 199 MET A N 1
ATOM 1519 C CA . MET A 1 199 ? -0.219 -3.009 -18.927 1.00 78.81 199 MET A CA 1
ATOM 1520 C C . MET A 1 199 ? 0.221 -4.099 -19.898 1.00 78.81 199 MET A C 1
ATOM 1522 O O . MET A 1 199 ? -0.317 -5.204 -19.932 1.00 78.81 199 MET A O 1
ATOM 1526 N N . THR A 1 200 ? 1.247 -3.784 -20.680 1.00 71.44 200 THR A N 1
ATOM 1527 C CA . THR A 1 200 ? 1.910 -4.724 -21.585 1.00 71.44 200 THR A CA 1
ATOM 1528 C C . THR A 1 200 ? 3.325 -5.006 -21.101 1.00 71.44 200 THR A C 1
ATOM 1530 O O . THR A 1 200 ? 3.979 -4.129 -20.534 1.00 71.44 200 THR A O 1
ATOM 1533 N N . ARG A 1 201 ? 3.831 -6.214 -21.369 1.00 67.44 201 ARG A N 1
ATOM 1534 C CA . ARG A 1 201 ? 5.238 -6.555 -21.113 1.00 67.44 201 ARG A CA 1
ATOM 1535 C C . ARG A 1 201 ? 6.155 -5.659 -21.939 1.00 67.44 201 ARG A C 1
ATOM 1537 O O . ARG A 1 201 ? 5.916 -5.470 -23.131 1.00 67.44 201 ARG A O 1
ATOM 1544 N N . TYR A 1 202 ? 7.229 -5.169 -21.326 1.00 63.09 202 TYR A N 1
ATOM 1545 C CA . TYR A 1 202 ? 8.248 -4.400 -22.029 1.00 63.09 202 TYR A CA 1
ATOM 1546 C C . TYR A 1 202 ? 9.643 -4.939 -21.718 1.00 63.09 202 TYR A C 1
ATOM 1548 O O . TYR A 1 202 ? 10.085 -4.977 -20.568 1.00 63.09 202 TYR A O 1
ATOM 1556 N N . VAL A 1 203 ? 10.369 -5.351 -22.758 1.00 60.25 203 VAL A N 1
ATOM 1557 C CA . VAL A 1 203 ? 11.799 -5.647 -22.645 1.00 60.25 203 VAL A CA 1
ATOM 1558 C C . VAL A 1 203 ? 12.540 -4.342 -22.893 1.00 60.25 203 VAL A C 1
ATOM 1560 O O . VAL A 1 203 ? 12.732 -3.932 -24.034 1.00 60.25 203 VAL A O 1
ATOM 1563 N N . ASN A 1 204 ? 12.932 -3.662 -21.817 1.00 65.31 204 ASN A N 1
ATOM 1564 C CA . ASN A 1 204 ? 13.609 -2.380 -21.946 1.00 65.31 204 ASN A CA 1
ATOM 1565 C C . ASN A 1 204 ? 15.034 -2.547 -22.507 1.00 65.31 204 ASN A C 1
ATOM 1567 O O . ASN A 1 204 ? 15.937 -3.071 -21.842 1.00 65.31 204 ASN A O 1
ATOM 1571 N N . ILE A 1 205 ? 15.235 -2.044 -23.725 1.00 68.38 205 ILE A N 1
ATOM 1572 C CA . ILE A 1 205 ? 16.540 -1.973 -24.390 1.00 68.38 205 ILE A CA 1
ATOM 1573 C C . ILE A 1 205 ? 17.225 -0.600 -24.288 1.00 68.38 205 ILE A C 1
ATOM 1575 O O . ILE A 1 205 ? 18.367 -0.468 -24.709 1.00 68.38 205 ILE A O 1
ATOM 1579 N N . CYS A 1 206 ? 16.558 0.401 -23.712 1.00 73.44 206 CYS A N 1
ATOM 1580 C CA . CYS A 1 206 ? 16.960 1.813 -23.723 1.00 73.44 206 CYS A CA 1
ATOM 1581 C C . CYS A 1 206 ? 17.669 2.242 -22.428 1.00 73.44 206 CYS A C 1
ATOM 1583 O O . CYS A 1 206 ? 17.609 3.401 -22.027 1.00 73.44 206 CYS A O 1
ATOM 1585 N N . HIS A 1 207 ? 18.291 1.306 -21.706 1.00 75.31 207 HIS A N 1
ATOM 1586 C CA . HIS A 1 207 ? 18.893 1.582 -20.401 1.00 75.31 207 HIS A CA 1
ATOM 1587 C C . HIS A 1 207 ? 20.312 1.018 -20.304 1.00 75.31 207 HIS A C 1
ATOM 1589 O O . HIS A 1 207 ? 20.624 -0.032 -20.860 1.00 75.31 207 HIS A O 1
ATOM 1595 N N . ARG A 1 208 ? 21.171 1.637 -19.488 1.00 75.50 208 ARG A N 1
ATOM 1596 C CA . ARG A 1 208 ? 22.564 1.194 -19.255 1.00 75.50 208 ARG A CA 1
ATOM 1597 C C . ARG A 1 208 ? 22.713 -0.256 -18.772 1.00 75.50 208 ARG A C 1
ATOM 1599 O O . ARG A 1 208 ? 23.768 -0.877 -18.890 1.00 75.50 208 ARG A O 1
ATOM 1606 N N . LEU A 1 209 ? 21.642 -0.829 -18.220 1.00 69.69 209 LEU A N 1
ATOM 1607 C CA . LEU A 1 209 ? 21.603 -2.217 -17.748 1.00 69.69 209 LEU A CA 1
ATOM 1608 C C . LEU A 1 209 ? 21.128 -3.219 -18.811 1.00 69.69 209 LEU A C 1
ATOM 1610 O O . LEU A 1 209 ? 21.086 -4.415 -18.521 1.00 69.69 209 LEU A O 1
ATOM 1614 N N . THR A 1 210 ? 20.780 -2.779 -20.019 1.00 73.62 210 THR A N 1
ATOM 1615 C CA . THR A 1 210 ? 20.324 -3.660 -21.097 1.00 73.62 210 THR A CA 1
ATOM 1616 C C . THR A 1 210 ? 21.401 -4.690 -21.453 1.00 73.62 210 THR A C 1
ATOM 1618 O O . THR A 1 210 ? 22.588 -4.384 -21.535 1.00 73.62 210 THR A O 1
ATOM 1621 N N . GLY A 1 211 ? 21.011 -5.953 -21.631 1.00 74.31 211 GLY A N 1
ATOM 1622 C CA . GLY A 1 211 ? 21.920 -7.000 -22.101 1.00 74.31 211 GLY A CA 1
ATOM 1623 C C . GLY A 1 211 ? 21.766 -7.251 -23.601 1.00 74.31 211 GLY A C 1
ATOM 1624 O O . GLY A 1 211 ? 20.693 -7.041 -24.164 1.00 74.31 211 GLY A O 1
ATOM 1625 N N . TRP A 1 212 ? 22.830 -7.748 -24.234 1.00 81.56 212 TRP A N 1
ATOM 1626 C CA . TRP A 1 212 ? 22.917 -7.881 -25.694 1.00 81.56 212 TRP A CA 1
ATOM 1627 C C . TRP A 1 212 ? 21.846 -8.794 -26.305 1.00 81.56 212 TRP A C 1
ATOM 1629 O O . TRP A 1 212 ? 21.416 -8.551 -27.420 1.00 81.56 212 TRP A O 1
ATOM 1639 N N . ASN A 1 213 ? 21.329 -9.782 -25.567 1.00 73.06 213 ASN A N 1
ATOM 1640 C CA . ASN A 1 213 ? 20.222 -1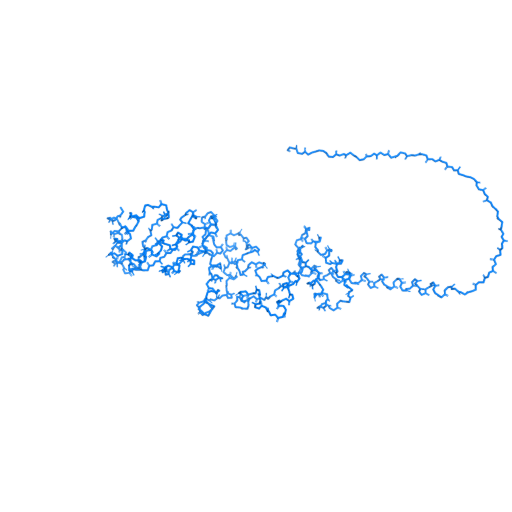0.626 -26.039 1.00 73.06 213 ASN A CA 1
ATOM 1641 C C . ASN A 1 213 ? 18.917 -9.844 -26.275 1.00 73.06 213 ASN A C 1
ATOM 1643 O O . ASN A 1 213 ? 18.161 -10.184 -27.180 1.00 73.06 213 ASN A O 1
ATOM 1647 N N . ALA A 1 214 ? 18.638 -8.807 -25.477 1.00 73.38 214 ALA A N 1
ATOM 1648 C CA . ALA A 1 214 ? 17.453 -7.973 -25.684 1.00 73.38 214 ALA A CA 1
ATOM 1649 C C . ALA A 1 214 ? 17.634 -7.062 -26.903 1.00 73.38 214 ALA A C 1
ATOM 1651 O O . ALA A 1 214 ? 16.715 -6.921 -27.705 1.00 73.38 214 ALA A O 1
ATOM 1652 N N . VAL A 1 215 ? 18.848 -6.532 -27.092 1.00 81.88 215 VAL A N 1
ATOM 1653 C CA . VAL A 1 215 ? 19.216 -5.790 -28.305 1.00 81.88 215 VAL A CA 1
ATOM 1654 C C . VAL A 1 215 ? 19.140 -6.698 -29.536 1.00 81.88 215 VAL A C 1
ATOM 1656 O O . VAL A 1 215 ? 18.536 -6.309 -30.525 1.00 81.88 215 VAL A O 1
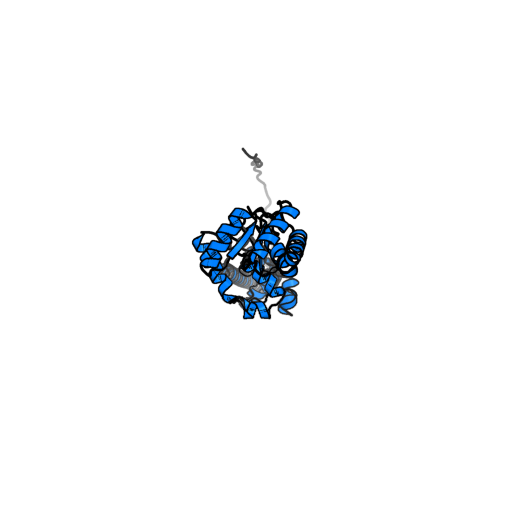ATOM 1659 N N . LYS A 1 216 ? 19.630 -7.945 -29.455 1.00 83.06 216 LYS A N 1
ATOM 1660 C CA . LYS A 1 216 ? 19.523 -8.955 -30.523 1.00 83.06 216 LYS A CA 1
ATOM 1661 C C . LYS A 1 216 ? 18.074 -9.206 -30.928 1.00 83.06 216 LYS A C 1
ATOM 1663 O O . LYS A 1 216 ? 17.766 -9.247 -32.113 1.00 83.06 216 LYS A O 1
ATOM 1668 N N . ASN A 1 217 ? 17.179 -9.345 -29.950 1.00 74.94 217 ASN A N 1
ATOM 1669 C CA . ASN A 1 217 ? 15.758 -9.518 -30.231 1.00 74.94 217 ASN A CA 1
ATOM 1670 C C . ASN A 1 217 ? 15.172 -8.292 -30.950 1.00 74.94 217 ASN A C 1
ATOM 1672 O O . ASN A 1 217 ? 14.417 -8.466 -31.902 1.00 74.94 217 ASN A O 1
ATOM 1676 N N . ARG A 1 218 ? 15.563 -7.068 -30.564 1.00 78.62 218 ARG A N 1
ATOM 1677 C CA . ARG A 1 218 ? 15.128 -5.854 -31.269 1.00 78.62 218 ARG A CA 1
ATOM 1678 C C . ARG A 1 218 ? 15.683 -5.764 -32.687 1.00 78.62 218 ARG A C 1
ATOM 1680 O O . ARG A 1 218 ? 14.924 -5.475 -33.600 1.00 78.62 218 ARG A O 1
ATOM 1687 N N . VAL A 1 219 ? 16.968 -6.050 -32.877 1.00 80.81 219 VAL A N 1
ATOM 1688 C CA . VAL A 1 219 ? 17.631 -6.110 -34.193 1.00 80.81 219 VAL A CA 1
ATOM 1689 C C . VAL A 1 219 ? 16.866 -7.046 -35.135 1.00 80.81 219 VAL A C 1
ATOM 1691 O O . VAL A 1 219 ? 16.521 -6.649 -36.244 1.00 80.81 219 VAL A O 1
ATOM 1694 N N . GLN A 1 220 ? 16.488 -8.236 -34.653 1.00 77.31 220 GLN A N 1
ATOM 1695 C CA . GLN A 1 220 ? 15.663 -9.187 -35.407 1.00 77.31 220 GLN A CA 1
ATOM 1696 C C . GLN A 1 220 ? 14.253 -8.652 -35.704 1.00 77.31 220 GLN A C 1
ATOM 1698 O O . GLN A 1 220 ? 13.771 -8.805 -36.822 1.00 77.31 220 GLN A O 1
ATOM 1703 N N . GLN A 1 221 ? 13.593 -7.999 -34.739 1.00 66.19 221 GLN A N 1
ATOM 1704 C CA . GLN A 1 221 ? 12.277 -7.373 -34.952 1.00 66.19 221 GLN A CA 1
ATOM 1705 C C . GLN A 1 221 ? 12.316 -6.244 -35.990 1.00 66.19 221 GLN A C 1
ATOM 1707 O O . GLN A 1 221 ? 11.352 -6.060 -36.727 1.00 66.19 221 GLN A O 1
ATOM 1712 N N . LEU A 1 222 ? 13.415 -5.487 -36.038 1.00 71.06 222 LEU A N 1
ATOM 1713 C CA . LEU A 1 222 ? 13.635 -4.417 -37.010 1.00 71.06 222 LEU A CA 1
ATOM 1714 C C . LEU A 1 222 ? 14.062 -4.944 -38.391 1.00 71.06 222 LEU A C 1
ATOM 1716 O O . LEU A 1 222 ? 14.165 -4.151 -39.324 1.00 71.06 222 LEU A O 1
ATOM 1720 N N . GLY A 1 223 ? 14.306 -6.253 -38.527 1.00 73.56 223 GLY A N 1
ATOM 1721 C CA . GLY A 1 223 ? 14.774 -6.867 -39.770 1.00 73.56 223 GLY A CA 1
ATOM 1722 C C . GLY A 1 223 ? 16.210 -6.486 -40.139 1.00 73.56 223 GLY A C 1
ATOM 1723 O O . GLY A 1 223 ? 16.546 -6.482 -41.319 1.00 73.56 223 GLY A O 1
ATOM 1724 N N . LEU A 1 224 ? 17.041 -6.133 -39.153 1.00 81.38 224 LEU A N 1
ATOM 1725 C CA . LEU A 1 224 ? 18.435 -5.745 -39.365 1.00 81.38 224 LEU A CA 1
ATOM 1726 C C . LEU A 1 224 ? 19.337 -6.984 -39.325 1.00 81.38 224 LEU A C 1
ATOM 1728 O O . LEU A 1 224 ? 19.286 -7.760 -38.369 1.00 81.38 224 LEU A O 1
ATOM 1732 N N . ASP A 1 225 ? 20.179 -7.149 -40.343 1.00 87.88 225 ASP A N 1
ATOM 1733 C CA . ASP A 1 225 ? 21.146 -8.247 -40.410 1.00 87.88 225 ASP A CA 1
ATOM 1734 C C . ASP A 1 225 ? 22.468 -7.824 -39.755 1.00 87.88 225 ASP A C 1
ATOM 1736 O O . ASP A 1 225 ? 23.262 -7.083 -40.339 1.00 87.88 225 ASP A O 1
ATOM 1740 N N . LEU A 1 226 ? 22.655 -8.220 -38.495 1.00 90.12 226 LEU A N 1
ATOM 1741 C CA . LEU A 1 226 ? 23.862 -7.966 -37.708 1.00 90.12 226 LEU A CA 1
ATOM 1742 C C . LEU A 1 226 ? 24.357 -9.272 -37.089 1.00 90.12 226 LEU A C 1
ATOM 1744 O O . LEU A 1 226 ? 23.582 -10.049 -36.524 1.00 90.12 226 LEU A O 1
ATOM 1748 N N . THR A 1 227 ? 25.668 -9.476 -37.134 1.00 93.31 227 THR A N 1
ATOM 1749 C CA . THR A 1 227 ? 26.349 -10.590 -36.470 1.00 93.31 227 THR A CA 1
ATOM 1750 C C . THR A 1 227 ? 26.320 -10.444 -34.945 1.00 93.31 227 THR A C 1
ATOM 1752 O O . THR A 1 227 ? 26.118 -9.361 -34.393 1.00 93.31 227 THR A O 1
ATOM 1755 N N . ASP A 1 228 ? 26.564 -11.535 -34.217 1.00 89.88 228 ASP A N 1
ATOM 1756 C CA . ASP A 1 228 ? 26.548 -11.510 -32.747 1.00 89.88 228 ASP A CA 1
ATOM 1757 C C . ASP A 1 228 ? 27.574 -10.541 -32.145 1.00 89.88 228 ASP A C 1
ATOM 1759 O O . ASP A 1 228 ? 27.316 -9.949 -31.093 1.00 89.88 228 ASP A O 1
ATOM 1763 N N . ASP A 1 229 ? 28.722 -10.356 -32.794 1.00 92.75 229 ASP A N 1
ATOM 1764 C CA . ASP A 1 229 ? 29.755 -9.435 -32.319 1.00 92.75 229 ASP A CA 1
ATOM 1765 C C . ASP A 1 229 ? 29.377 -7.974 -32.582 1.00 92.75 229 ASP A C 1
ATOM 1767 O O . ASP A 1 229 ? 29.531 -7.134 -31.693 1.00 92.75 229 ASP A O 1
ATOM 1771 N N . GLU A 1 230 ? 28.748 -7.688 -33.721 1.00 93.62 230 GLU A N 1
ATOM 1772 C CA . GLU A 1 230 ? 28.154 -6.382 -34.024 1.00 93.62 230 GLU A CA 1
ATOM 1773 C C . GLU A 1 230 ? 27.033 -6.021 -33.043 1.00 93.62 230 GLU A C 1
ATOM 1775 O O . GLU A 1 230 ? 26.977 -4.899 -32.535 1.00 93.62 230 GLU A O 1
ATOM 1780 N N . VAL A 1 231 ? 26.180 -6.987 -32.689 1.00 91.25 231 VAL A N 1
ATOM 1781 C CA . VAL A 1 231 ? 25.121 -6.778 -31.696 1.00 91.25 231 VAL A CA 1
ATOM 1782 C C . VAL A 1 231 ? 25.703 -6.463 -30.312 1.00 91.25 231 VAL A C 1
ATOM 1784 O O . VAL A 1 231 ? 25.191 -5.587 -29.607 1.00 91.25 231 VAL A O 1
ATOM 1787 N N . LYS A 1 232 ? 26.778 -7.138 -29.884 1.00 91.56 232 LYS A N 1
ATOM 1788 C CA . LYS A 1 232 ? 27.460 -6.818 -28.611 1.00 91.56 232 LYS A CA 1
ATOM 1789 C C . LYS A 1 232 ? 28.093 -5.428 -28.642 1.00 91.56 232 LYS A C 1
ATOM 1791 O O . LYS A 1 232 ? 28.068 -4.719 -27.628 1.00 91.56 232 LYS A O 1
ATOM 1796 N N . GLU A 1 233 ? 28.644 -5.038 -29.784 1.00 95.00 233 GLU A N 1
ATOM 1797 C CA . GLU A 1 233 ? 29.250 -3.728 -29.971 1.00 95.00 233 GLU A CA 1
ATOM 1798 C C . GLU A 1 233 ? 28.206 -2.615 -29.861 1.00 95.00 233 GLU A C 1
ATOM 1800 O O . GLU A 1 233 ? 28.343 -1.742 -28.999 1.00 95.00 233 GLU A O 1
ATOM 1805 N N . VAL A 1 234 ? 27.121 -2.684 -30.638 1.00 93.06 234 VAL A N 1
ATOM 1806 C CA . VAL A 1 234 ? 26.058 -1.667 -30.600 1.00 93.06 234 VAL A CA 1
ATOM 1807 C C . VAL A 1 234 ? 25.342 -1.647 -29.247 1.00 93.06 234 VAL A C 1
ATOM 1809 O O . VAL A 1 234 ? 25.028 -0.581 -28.726 1.00 93.06 234 VAL A O 1
ATOM 1812 N N . THR A 1 235 ? 25.207 -2.797 -28.572 1.00 89.88 235 THR A N 1
ATOM 1813 C CA . THR A 1 235 ? 24.732 -2.843 -27.176 1.00 89.88 235 THR A CA 1
ATOM 1814 C C . THR A 1 235 ? 25.616 -2.000 -26.254 1.00 89.88 235 THR A C 1
ATOM 1816 O O . THR A 1 235 ? 25.116 -1.316 -25.363 1.00 89.88 235 THR A O 1
ATOM 1819 N N . SER A 1 236 ? 26.936 -2.045 -26.439 1.00 91.62 236 SER A N 1
ATOM 1820 C CA . SER A 1 236 ? 27.871 -1.255 -25.632 1.00 91.62 236 SER A CA 1
ATOM 1821 C C . SER A 1 236 ? 27.762 0.242 -25.935 1.00 91.62 236 SER A C 1
ATOM 1823 O O . SER A 1 236 ? 27.949 1.050 -25.027 1.00 91.62 236 SER A O 1
ATOM 1825 N N . GLN A 1 237 ? 27.425 0.615 -27.174 1.00 92.38 237 GLN A N 1
ATOM 1826 C CA . GLN A 1 237 ? 27.143 2.003 -27.557 1.00 92.38 237 GLN A CA 1
ATOM 1827 C C . GLN A 1 237 ? 25.849 2.512 -26.908 1.00 92.38 237 GLN A C 1
ATOM 1829 O O . GLN A 1 237 ? 25.886 3.526 -26.214 1.00 92.38 237 GLN A O 1
ATOM 1834 N N . ILE A 1 238 ? 24.757 1.745 -27.005 1.00 88.31 238 ILE A N 1
ATOM 1835 C CA . ILE A 1 238 ? 23.461 2.060 -26.376 1.00 88.31 238 ILE A CA 1
ATOM 1836 C C . ILE A 1 238 ? 23.616 2.282 -24.867 1.00 88.31 238 ILE A C 1
ATOM 1838 O O . ILE A 1 238 ? 23.051 3.222 -24.312 1.00 88.31 238 ILE A O 1
ATOM 1842 N N . LYS A 1 239 ? 24.424 1.456 -24.189 1.00 87.19 239 LYS A N 1
ATOM 1843 C CA . LYS A 1 239 ? 24.704 1.641 -22.757 1.00 87.19 239 LYS A CA 1
ATOM 1844 C C . LYS A 1 239 ? 25.373 2.974 -22.453 1.00 87.19 239 LYS A C 1
ATOM 1846 O O . LYS A 1 239 ? 24.944 3.645 -21.525 1.00 87.19 239 LYS A O 1
ATOM 1851 N N . ARG A 1 240 ? 26.386 3.357 -23.237 1.00 90.25 240 ARG A N 1
ATOM 1852 C CA . ARG A 1 240 ? 27.085 4.640 -23.070 1.00 90.25 240 ARG A CA 1
ATOM 1853 C C . ARG A 1 240 ? 26.161 5.824 -23.333 1.00 90.25 240 ARG A C 1
ATOM 1855 O O . ARG A 1 240 ? 26.209 6.796 -22.591 1.00 90.25 240 ARG A O 1
ATOM 1862 N N . MET A 1 241 ? 25.300 5.732 -24.347 1.00 88.44 241 MET A N 1
ATOM 1863 C CA . MET A 1 241 ? 24.284 6.755 -24.616 1.00 88.44 241 MET A CA 1
ATOM 1864 C C . MET A 1 241 ? 23.327 6.896 -23.426 1.00 88.44 241 MET A C 1
ATOM 1866 O O . MET A 1 241 ? 23.095 8.003 -22.947 1.00 88.44 241 MET A O 1
ATOM 1870 N N . ALA A 1 242 ? 22.861 5.766 -22.885 1.00 84.75 242 ALA A N 1
ATOM 1871 C CA . ALA A 1 242 ? 21.989 5.724 -21.714 1.00 84.75 242 ALA A CA 1
ATOM 1872 C C . ALA A 1 242 ? 22.668 6.147 -20.396 1.00 84.75 242 ALA A C 1
ATOM 1874 O O . ALA A 1 242 ? 21.964 6.496 -19.450 1.00 84.75 242 ALA A O 1
ATOM 1875 N N . ASP A 1 243 ? 24.003 6.111 -20.313 1.00 84.94 243 ASP A N 1
ATOM 1876 C CA . ASP A 1 243 ? 24.763 6.660 -19.180 1.00 84.94 243 ASP A CA 1
ATOM 1877 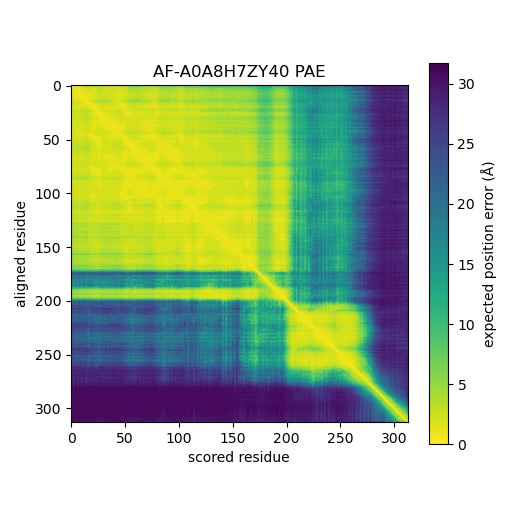C C . ASP A 1 243 ? 24.827 8.196 -19.217 1.00 84.94 243 ASP A C 1
ATOM 1879 O O . ASP A 1 243 ? 24.934 8.825 -18.167 1.00 84.94 243 ASP A O 1
ATOM 1883 N N . ILE A 1 244 ? 24.754 8.802 -20.408 1.00 86.94 244 ILE A N 1
ATOM 1884 C CA . ILE A 1 244 ? 24.794 10.261 -20.582 1.00 86.94 244 ILE A CA 1
ATOM 1885 C C . ILE A 1 244 ? 23.401 10.870 -20.398 1.00 86.94 244 ILE A C 1
ATOM 1887 O O . ILE A 1 244 ? 23.250 11.869 -19.697 1.00 86.94 244 ILE A O 1
ATOM 1891 N N . MET A 1 245 ? 22.383 10.287 -21.033 1.00 79.81 245 MET A N 1
ATOM 1892 C CA . MET A 1 245 ? 21.013 10.800 -20.991 1.00 79.81 245 MET A CA 1
ATOM 1893 C C . MET A 1 245 ? 19.979 9.685 -21.200 1.00 79.81 245 MET A C 1
ATOM 1895 O O . MET A 1 245 ? 20.282 8.699 -21.879 1.00 79.81 245 MET A O 1
ATOM 1899 N N . PRO A 1 246 ? 18.752 9.824 -20.657 1.00 77.00 246 PRO A N 1
ATOM 1900 C CA . PRO A 1 246 ? 17.670 8.877 -20.915 1.00 77.00 246 PRO A CA 1
ATOM 1901 C C . PRO A 1 246 ? 17.445 8.681 -22.419 1.00 77.00 246 PRO A C 1
ATOM 1903 O O . PRO A 1 246 ? 17.407 9.657 -23.163 1.00 77.00 246 PRO A O 1
ATOM 1906 N N . GLN A 1 247 ? 17.303 7.427 -22.849 1.00 82.50 247 GLN A N 1
ATOM 1907 C CA . GLN A 1 247 ? 17.063 7.070 -24.249 1.00 82.50 247 GLN A CA 1
ATOM 1908 C C . GLN A 1 247 ? 15.610 6.638 -24.432 1.00 82.50 247 GLN A C 1
ATOM 1910 O O . GLN A 1 247 ? 15.085 5.857 -23.631 1.00 82.50 247 GLN A O 1
ATOM 1915 N N . SER A 1 248 ? 14.972 7.112 -25.497 1.00 80.19 248 SER A N 1
ATOM 1916 C CA . SER A 1 248 ? 13.702 6.572 -25.975 1.00 80.19 248 SER A CA 1
ATOM 1917 C C . SER A 1 248 ? 13.928 5.327 -26.845 1.00 80.19 248 SER A C 1
ATOM 1919 O O . SER A 1 248 ? 15.047 5.030 -27.270 1.00 80.19 248 SER A O 1
ATOM 1921 N N . LEU A 1 249 ? 12.853 4.583 -27.129 1.00 74.25 249 LEU A N 1
ATOM 1922 C CA . LEU A 1 249 ? 12.929 3.456 -28.066 1.00 74.25 249 LEU A CA 1
ATOM 1923 C C . LEU A 1 249 ? 13.288 3.920 -29.483 1.00 74.25 249 LEU A C 1
ATOM 1925 O O . LEU A 1 249 ? 14.003 3.217 -30.187 1.00 74.25 249 LEU A O 1
ATOM 1929 N N . GLU A 1 250 ? 12.824 5.105 -29.878 1.00 78.31 250 GLU A N 1
ATOM 1930 C CA . GLU A 1 250 ? 13.119 5.696 -31.182 1.00 78.31 250 GLU A CA 1
ATOM 1931 C C . GLU A 1 250 ? 14.602 6.068 -31.314 1.00 78.31 250 GLU A C 1
ATOM 1933 O O . GLU A 1 250 ? 15.202 5.796 -32.354 1.00 78.31 250 GLU A O 1
ATOM 1938 N N . ASP A 1 251 ? 15.224 6.579 -30.246 1.00 85.62 251 ASP A N 1
ATOM 1939 C CA . ASP A 1 251 ? 16.667 6.864 -30.219 1.00 85.62 251 ASP A CA 1
ATOM 1940 C C . ASP A 1 251 ? 17.482 5.580 -30.417 1.00 85.62 251 ASP A C 1
ATOM 1942 O O . ASP A 1 251 ? 18.409 5.529 -31.229 1.00 85.62 251 ASP A O 1
ATOM 1946 N N . VAL A 1 252 ? 17.102 4.512 -29.704 1.00 85.38 252 VAL A N 1
ATOM 1947 C CA . VAL A 1 252 ? 17.761 3.204 -29.811 1.00 85.38 252 VAL A CA 1
ATOM 1948 C C . VAL A 1 252 ? 17.560 2.595 -31.195 1.00 85.38 252 VAL A C 1
ATOM 1950 O O . VAL A 1 252 ? 18.525 2.121 -31.790 1.00 85.38 252 VAL A O 1
ATOM 1953 N N . ASP A 1 253 ? 16.343 2.615 -31.734 1.00 83.62 253 ASP A N 1
ATOM 1954 C CA . ASP A 1 253 ? 16.051 2.079 -33.065 1.00 83.62 253 ASP A CA 1
ATOM 1955 C C . ASP A 1 253 ? 16.791 2.843 -34.165 1.00 83.62 253 ASP A C 1
ATOM 1957 O O . ASP A 1 253 ? 17.335 2.229 -35.084 1.00 83.62 253 ASP A O 1
ATOM 1961 N N . THR A 1 254 ? 16.838 4.172 -34.066 1.00 86.75 254 THR A N 1
ATOM 1962 C CA . THR A 1 254 ? 17.589 5.028 -34.991 1.00 86.75 254 THR A CA 1
ATOM 1963 C C . THR A 1 254 ? 19.068 4.677 -34.939 1.00 86.75 254 THR A C 1
ATOM 1965 O O . THR A 1 254 ? 19.684 4.435 -35.974 1.00 86.75 254 THR A O 1
ATOM 1968 N N . HIS A 1 255 ? 19.629 4.555 -33.736 1.00 92.62 255 HIS A N 1
ATOM 1969 C CA . HIS A 1 255 ? 21.024 4.175 -33.558 1.00 92.62 255 HIS A CA 1
ATOM 1970 C C . HIS A 1 255 ? 21.331 2.776 -34.119 1.00 92.62 255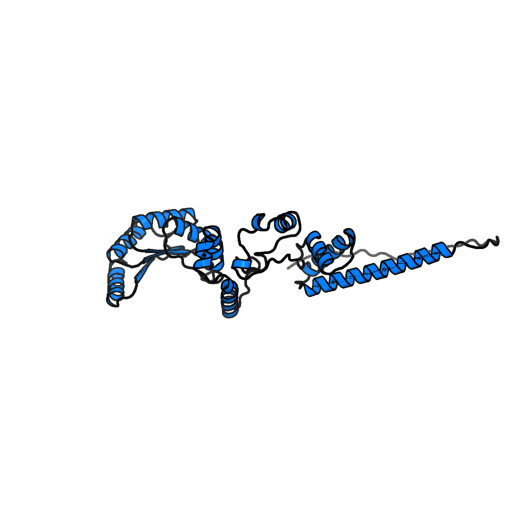 HIS A C 1
ATOM 1972 O O . HIS A 1 255 ? 22.351 2.593 -34.780 1.00 92.62 255 HIS A O 1
ATOM 1978 N N . LEU A 1 256 ? 20.434 1.802 -33.927 1.00 89.50 256 LEU A N 1
ATOM 1979 C CA . LEU A 1 256 ? 20.565 0.459 -34.505 1.00 89.50 256 LEU A CA 1
ATOM 1980 C C . LEU A 1 256 ? 20.562 0.481 -36.041 1.00 89.50 256 LEU A C 1
ATOM 1982 O O . LEU A 1 256 ? 21.359 -0.227 -36.656 1.00 89.50 256 LEU A O 1
ATOM 1986 N N . ARG A 1 257 ? 19.691 1.289 -36.660 1.00 85.94 257 ARG A N 1
ATOM 1987 C CA . ARG A 1 257 ? 19.624 1.442 -38.124 1.00 85.94 257 ARG A CA 1
ATOM 1988 C C . ARG A 1 257 ? 20.888 2.091 -38.681 1.00 85.94 257 ARG A C 1
ATOM 1990 O O . ARG A 1 257 ? 21.479 1.532 -39.598 1.00 85.94 257 ARG A O 1
ATOM 1997 N N . VAL A 1 258 ? 21.337 3.195 -38.080 1.00 90.81 258 VAL A N 1
ATOM 1998 C CA . VAL A 1 258 ? 22.573 3.892 -38.481 1.00 90.81 258 VAL A CA 1
ATOM 1999 C C . VAL A 1 258 ? 23.777 2.958 -38.367 1.00 90.81 258 VAL A C 1
ATOM 2001 O O . VAL A 1 258 ? 24.538 2.807 -39.317 1.00 90.81 258 VAL A O 1
ATOM 2004 N N . PHE A 1 259 ? 23.905 2.247 -37.243 1.00 93.81 259 PHE A N 1
ATOM 2005 C CA . PHE A 1 259 ? 24.987 1.286 -37.048 1.00 93.81 259 PHE A CA 1
ATOM 2006 C C . PHE A 1 259 ? 24.976 0.174 -38.113 1.00 93.81 259 PHE A C 1
ATOM 2008 O O . PHE A 1 259 ? 26.031 -0.224 -38.603 1.00 93.81 259 PHE A O 1
ATOM 2015 N N . HIS A 1 260 ? 23.796 -0.325 -38.495 1.00 91.44 260 HIS A N 1
ATOM 2016 C CA . HIS A 1 260 ? 23.667 -1.328 -39.555 1.00 91.44 260 HIS A CA 1
ATOM 2017 C C . HIS A 1 260 ? 24.060 -0.781 -40.935 1.00 91.44 260 HIS A C 1
ATOM 2019 O O . HIS A 1 260 ? 24.793 -1.446 -41.670 1.00 91.44 260 HIS A O 1
ATOM 2025 N N . GLU A 1 261 ? 23.630 0.433 -41.278 1.00 87.94 261 GLU A N 1
ATOM 2026 C CA . GLU A 1 261 ? 23.991 1.094 -42.538 1.00 87.94 261 GLU A CA 1
ATOM 2027 C C . GLU A 1 261 ? 25.507 1.315 -42.658 1.00 87.94 261 GLU A C 1
ATOM 2029 O O . GLU A 1 261 ? 26.095 0.981 -43.692 1.00 87.94 261 GLU A O 1
ATOM 2034 N N . ASP A 1 262 ? 26.157 1.771 -41.584 1.00 89.38 262 ASP A N 1
ATOM 2035 C CA . ASP A 1 262 ? 27.609 1.971 -41.533 1.00 89.38 262 ASP A CA 1
ATOM 2036 C C . ASP A 1 262 ? 28.380 0.664 -41.788 1.00 89.38 262 ASP A C 1
ATOM 2038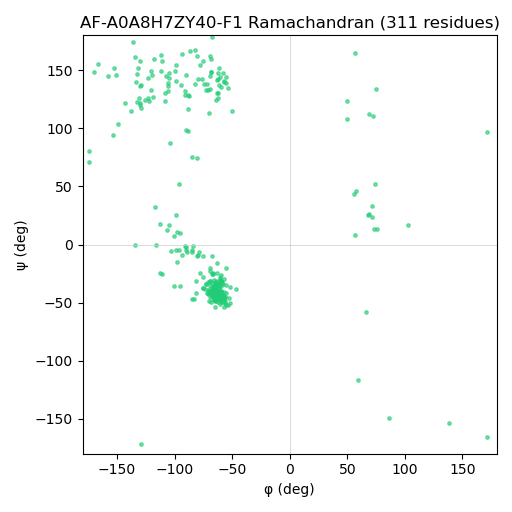 O O . ASP A 1 262 ? 29.384 0.646 -42.510 1.00 89.38 262 ASP A O 1
ATOM 2042 N N . ARG A 1 263 ? 27.896 -0.463 -41.246 1.00 87.69 263 ARG A N 1
ATOM 2043 C CA . ARG A 1 263 ? 28.509 -1.788 -41.455 1.00 87.69 263 ARG A CA 1
ATOM 2044 C C . ARG A 1 263 ? 28.334 -2.292 -42.876 1.00 87.69 263 ARG A C 1
ATOM 2046 O O . ARG A 1 263 ? 29.289 -2.797 -43.469 1.00 87.69 263 ARG A O 1
ATOM 2053 N N . GLN A 1 264 ? 27.153 -2.097 -43.453 1.00 82.50 264 GLN A N 1
ATOM 2054 C CA . GLN A 1 264 ? 26.888 -2.446 -44.848 1.00 82.50 264 GLN A CA 1
ATOM 2055 C C . GLN A 1 264 ? 27.751 -1.619 -45.811 1.00 82.50 264 GLN A C 1
ATOM 2057 O O . GLN A 1 264 ? 28.265 -2.149 -46.800 1.00 82.50 264 GLN A O 1
ATOM 2062 N N . ALA A 1 265 ? 27.963 -0.334 -45.519 1.00 79.38 265 ALA A N 1
ATOM 2063 C CA . ALA A 1 265 ? 28.851 0.521 -46.301 1.00 79.38 265 ALA A CA 1
ATOM 2064 C C . ALA A 1 265 ? 30.321 0.072 -46.196 1.00 79.38 265 ALA A C 1
ATOM 2066 O O . ALA A 1 265 ? 30.988 -0.084 -47.222 1.00 79.38 265 ALA A O 1
ATOM 2067 N N . ALA A 1 266 ? 30.812 -0.209 -44.985 1.00 74.44 266 ALA A N 1
ATOM 2068 C CA . ALA A 1 266 ? 32.179 -0.685 -44.763 1.00 74.44 266 ALA A CA 1
ATOM 2069 C C . ALA A 1 266 ? 32.452 -2.045 -45.434 1.00 74.44 266 ALA A C 1
ATOM 2071 O O . ALA A 1 266 ? 33.502 -2.228 -46.055 1.00 74.44 266 ALA A O 1
ATOM 2072 N N . GLY A 1 267 ? 31.491 -2.974 -45.379 1.00 72.56 267 GLY A N 1
ATOM 2073 C CA . GLY A 1 267 ? 31.585 -4.278 -46.040 1.00 72.56 267 GLY A CA 1
ATOM 2074 C C . GLY A 1 267 ? 31.680 -4.174 -47.565 1.00 72.56 267 GLY A C 1
ATOM 2075 O O . GLY A 1 267 ? 32.496 -4.859 -48.182 1.00 72.56 267 GLY A O 1
ATOM 2076 N N . LYS A 1 268 ? 30.918 -3.260 -48.183 1.00 71.12 268 LYS A N 1
ATOM 2077 C CA . LYS A 1 268 ? 30.984 -2.999 -49.634 1.00 71.12 268 LYS A CA 1
ATOM 2078 C C . LYS A 1 268 ? 32.327 -2.412 -50.066 1.00 71.12 268 LYS A C 1
ATOM 2080 O O . LYS A 1 268 ? 32.851 -2.797 -51.108 1.00 71.12 268 LYS A O 1
ATOM 2085 N N . VAL A 1 269 ? 32.900 -1.506 -49.271 1.00 70.38 269 VAL A N 1
ATOM 2086 C CA . VAL A 1 269 ? 34.223 -0.922 -49.554 1.00 70.38 269 VAL A CA 1
ATOM 2087 C C . VAL A 1 269 ? 35.324 -1.976 -49.432 1.00 70.38 269 VAL A C 1
ATOM 2089 O O . VAL A 1 269 ? 36.195 -2.042 -50.298 1.00 70.38 269 VAL A O 1
ATOM 2092 N N . ALA A 1 270 ? 35.268 -2.832 -48.408 1.00 66.69 270 ALA A N 1
ATOM 2093 C CA . ALA A 1 270 ? 36.217 -3.929 -48.241 1.00 66.69 270 ALA A CA 1
ATOM 2094 C C . ALA A 1 270 ? 36.137 -4.940 -49.399 1.00 66.69 270 ALA A C 1
ATOM 2096 O O . ALA A 1 270 ? 37.169 -5.308 -49.956 1.00 66.69 270 ALA A O 1
ATOM 2097 N N . ALA A 1 271 ? 34.925 -5.321 -49.820 1.00 67.19 271 ALA A N 1
ATOM 2098 C CA . ALA A 1 271 ? 34.720 -6.205 -50.967 1.00 67.19 271 ALA A CA 1
ATOM 2099 C C . ALA A 1 271 ? 35.280 -5.606 -52.271 1.00 67.19 271 ALA A C 1
ATOM 2101 O O . ALA A 1 271 ? 36.010 -6.282 -52.991 1.00 67.19 271 ALA A O 1
ATOM 2102 N N . ALA A 1 272 ? 35.036 -4.315 -52.529 1.00 66.19 272 ALA A N 1
ATOM 2103 C CA . ALA A 1 272 ? 35.561 -3.621 -53.707 1.00 66.19 272 ALA A CA 1
ATOM 2104 C C . ALA A 1 272 ? 37.100 -3.486 -53.705 1.00 66.19 272 ALA A C 1
ATOM 2106 O O . ALA A 1 272 ? 37.725 -3.453 -54.766 1.00 66.19 272 ALA A O 1
ATOM 2107 N N . PHE A 1 273 ? 37.727 -3.402 -52.525 1.00 63.41 273 PHE A N 1
ATOM 2108 C CA . PHE A 1 273 ? 39.187 -3.400 -52.390 1.00 63.41 273 PHE A CA 1
ATOM 2109 C C . PHE A 1 273 ? 39.798 -4.775 -52.673 1.00 63.41 273 PHE A C 1
ATOM 2111 O O . PHE A 1 273 ? 40.812 -4.854 -53.367 1.00 63.41 273 PHE A O 1
ATOM 2118 N N . VAL A 1 274 ? 39.176 -5.848 -52.179 1.00 64.81 274 VAL A N 1
ATOM 2119 C CA . VAL A 1 274 ? 39.610 -7.229 -52.448 1.00 64.81 274 VAL A CA 1
ATOM 2120 C C . VAL A 1 274 ? 39.469 -7.551 -53.939 1.00 64.81 274 VAL A C 1
ATOM 2122 O O . VAL A 1 274 ? 40.424 -8.014 -54.556 1.00 64.81 274 VAL A O 1
ATOM 2125 N N . GLU A 1 275 ? 38.347 -7.179 -54.557 1.00 59.91 275 GLU A N 1
ATOM 2126 C CA . GLU A 1 275 ? 38.084 -7.409 -55.984 1.00 59.91 275 GLU A CA 1
ATOM 2127 C C . GLU A 1 275 ? 39.059 -6.643 -56.905 1.00 59.91 275 GLU A C 1
ATOM 2129 O O . GLU A 1 275 ? 39.437 -7.130 -57.973 1.00 59.91 275 GLU A O 1
ATOM 2134 N N . LYS A 1 276 ? 39.543 -5.464 -56.484 1.00 58.38 276 LYS A N 1
ATOM 2135 C CA . LYS A 1 276 ? 40.607 -4.725 -57.193 1.00 58.38 276 LYS A CA 1
ATOM 2136 C C . LYS A 1 276 ? 41.988 -5.363 -57.057 1.00 58.38 276 LYS A C 1
ATOM 2138 O O . LYS A 1 276 ? 42.782 -5.267 -57.991 1.00 58.38 276 LYS A O 1
ATOM 2143 N N . HIS A 1 277 ? 42.291 -5.976 -55.914 1.00 55.56 277 HIS A N 1
ATOM 2144 C CA . HIS A 1 277 ? 43.590 -6.606 -55.678 1.00 55.56 277 HIS A CA 1
ATOM 2145 C C . HIS A 1 277 ? 43.697 -8.005 -56.296 1.00 55.56 277 HIS A C 1
ATOM 2147 O O . HIS A 1 277 ? 44.776 -8.364 -56.760 1.00 55.56 277 HIS A O 1
ATOM 2153 N N . GLU A 1 278 ? 42.599 -8.758 -56.388 1.00 53.66 278 GLU A N 1
ATOM 2154 C CA . GLU A 1 278 ? 42.583 -10.054 -57.080 1.00 53.66 278 GLU A CA 1
ATOM 2155 C C . GLU A 1 278 ? 42.648 -9.901 -58.611 1.00 53.66 278 GLU A C 1
ATOM 2157 O O . GLU A 1 278 ? 43.325 -10.679 -59.279 1.00 53.66 278 GLU A O 1
ATOM 2162 N N . ASN A 1 279 ? 42.045 -8.845 -59.173 1.00 54.81 279 ASN A N 1
ATOM 2163 C CA . ASN A 1 279 ? 42.070 -8.577 -60.619 1.00 54.81 279 ASN A CA 1
ATOM 2164 C C . ASN A 1 279 ? 43.318 -7.807 -61.110 1.00 54.81 279 ASN A C 1
ATOM 2166 O O . ASN A 1 279 ? 43.490 -7.627 -62.315 1.00 54.81 279 ASN A O 1
ATOM 2170 N N . GLY A 1 280 ? 44.190 -7.343 -60.207 1.00 47.78 280 GLY A N 1
ATOM 2171 C CA . GLY A 1 280 ? 45.408 -6.584 -60.535 1.00 47.78 280 GLY A CA 1
ATOM 2172 C C . GLY A 1 280 ? 46.671 -7.429 -60.763 1.00 47.78 280 GLY A C 1
ATOM 2173 O O . GLY A 1 280 ? 47.722 -6.875 -61.076 1.00 47.78 280 GLY A O 1
ATOM 2174 N N . ALA A 1 281 ? 46.604 -8.754 -60.605 1.00 44.69 281 ALA A N 1
ATOM 2175 C CA . ALA A 1 281 ? 47.763 -9.648 -60.665 1.00 44.69 281 ALA A CA 1
ATOM 2176 C C . ALA A 1 281 ? 47.967 -10.296 -62.053 1.00 44.69 281 ALA A C 1
ATOM 2178 O O . ALA A 1 281 ? 48.104 -11.514 -62.160 1.00 44.69 281 ALA A O 1
ATOM 2179 N N . ALA A 1 282 ? 48.003 -9.503 -63.131 1.00 43.97 282 ALA A N 1
ATOM 2180 C CA . ALA A 1 282 ? 48.429 -9.989 -64.448 1.00 43.97 282 ALA A CA 1
ATOM 2181 C C . ALA A 1 282 ? 49.242 -8.939 -65.237 1.00 43.97 282 ALA A C 1
ATOM 2183 O O . ALA A 1 282 ? 48.718 -7.880 -65.568 1.00 43.97 282 ALA A O 1
ATOM 2184 N N . ALA A 1 283 ? 50.480 -9.331 -65.597 1.00 39.78 283 ALA A N 1
ATOM 2185 C CA . ALA A 1 283 ? 51.483 -8.686 -66.477 1.00 39.78 283 ALA A CA 1
ATOM 2186 C C . ALA A 1 283 ? 52.232 -7.460 -65.895 1.00 39.78 283 ALA A C 1
ATOM 2188 O O . ALA A 1 283 ? 51.611 -6.566 -65.343 1.00 39.78 283 ALA A O 1
ATOM 2189 N N . THR A 1 284 ? 53.562 -7.287 -65.977 1.00 34.25 284 THR A N 1
ATOM 2190 C CA . THR A 1 284 ? 54.706 -7.957 -66.655 1.00 34.25 284 THR A CA 1
ATOM 2191 C C . THR A 1 284 ? 56.012 -7.400 -66.028 1.00 34.25 284 THR A C 1
ATOM 2193 O O . THR A 1 284 ? 55.973 -6.273 -65.537 1.00 34.25 284 THR A O 1
ATOM 2196 N N . PRO A 1 285 ? 57.161 -8.111 -66.041 1.00 42.78 285 PRO A N 1
ATOM 2197 C CA . PRO A 1 285 ? 58.395 -7.661 -65.384 1.00 42.78 285 PRO A CA 1
ATOM 2198 C C . PRO A 1 285 ? 59.311 -6.840 -66.312 1.00 42.78 285 PRO A C 1
ATOM 2200 O O . PRO A 1 285 ? 59.599 -7.272 -67.424 1.00 42.78 285 PRO A O 1
ATOM 2203 N N . LEU A 1 286 ? 59.790 -5.694 -65.823 1.00 35.84 286 LEU A N 1
ATOM 2204 C CA . LEU A 1 286 ? 60.906 -4.866 -66.322 1.00 35.84 286 LEU A CA 1
ATOM 2205 C C . LEU A 1 286 ? 61.378 -4.028 -65.117 1.00 35.84 286 LEU A C 1
ATOM 2207 O O . LEU A 1 286 ? 60.523 -3.586 -64.355 1.00 35.84 286 LEU A O 1
ATOM 2211 N N . ASP A 1 287 ? 62.628 -3.677 -64.857 1.00 33.66 287 ASP A N 1
ATOM 2212 C CA . ASP A 1 287 ? 63.988 -4.031 -65.278 1.00 33.66 287 ASP A CA 1
ATOM 2213 C C . ASP A 1 287 ? 64.877 -3.288 -64.249 1.00 33.66 287 ASP A C 1
ATOM 2215 O O . ASP A 1 287 ? 64.469 -2.252 -63.710 1.00 33.66 287 ASP A O 1
ATOM 2219 N N . ASP A 1 288 ? 66.038 -3.838 -63.920 1.00 38.31 288 ASP A N 1
ATOM 2220 C CA . ASP A 1 288 ? 66.912 -3.386 -62.835 1.00 38.31 288 ASP A CA 1
ATOM 2221 C C . ASP A 1 288 ? 67.658 -2.084 -63.196 1.00 38.31 288 ASP A C 1
ATOM 2223 O O . ASP A 1 288 ? 68.188 -1.945 -64.298 1.00 38.31 288 ASP A O 1
ATOM 2227 N N . GLY A 1 289 ? 67.770 -1.129 -62.259 1.00 32.31 289 GLY A N 1
ATOM 2228 C CA . GLY A 1 289 ? 68.497 0.120 -62.524 1.00 32.31 289 GLY A CA 1
ATOM 2229 C C . GLY A 1 289 ? 68.686 1.084 -61.348 1.00 32.31 289 GLY A C 1
ATOM 2230 O O . GLY A 1 289 ? 67.998 2.091 -61.263 1.00 32.31 289 GLY A O 1
ATOM 2231 N N . ASP A 1 290 ? 69.685 0.771 -60.520 1.00 34.44 290 ASP A N 1
ATOM 2232 C CA . ASP A 1 290 ? 70.695 1.678 -59.935 1.00 34.44 290 ASP A CA 1
ATOM 2233 C C . ASP A 1 290 ? 70.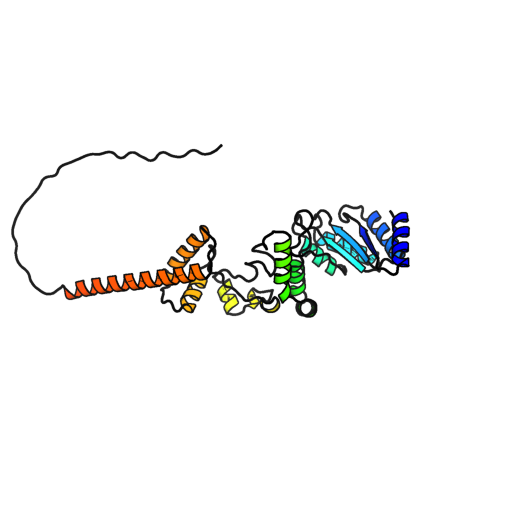327 2.758 -58.877 1.00 34.44 290 ASP A C 1
ATOM 2235 O O . ASP A 1 290 ? 69.702 3.778 -59.148 1.00 34.44 290 ASP A O 1
ATOM 2239 N N . GLY A 1 291 ? 70.836 2.532 -57.655 1.00 33.34 291 GLY A N 1
ATOM 2240 C CA . GLY A 1 291 ? 71.867 3.376 -57.022 1.00 33.34 291 GLY A CA 1
ATOM 2241 C C . GLY A 1 291 ? 71.521 4.781 -56.505 1.00 33.34 291 GLY A C 1
ATOM 2242 O O . GLY A 1 291 ? 71.440 5.738 -57.268 1.00 33.34 291 GLY A O 1
ATOM 2243 N N . GLY A 1 292 ? 71.514 4.960 -55.175 1.00 29.02 292 GLY A N 1
ATOM 2244 C CA . GLY A 1 292 ? 71.646 6.291 -54.560 1.00 29.02 292 GLY A CA 1
ATOM 2245 C C . GLY A 1 292 ? 71.405 6.336 -53.048 1.00 29.02 292 GLY A C 1
ATOM 2246 O O . GLY A 1 292 ? 70.269 6.426 -52.596 1.00 29.02 292 GLY A O 1
ATOM 2247 N N . GLU A 1 293 ? 72.485 6.298 -52.268 1.00 31.66 293 GLU A N 1
ATOM 2248 C CA . GLU A 1 293 ? 72.525 6.287 -50.800 1.00 31.66 293 GLU A CA 1
ATOM 2249 C C . GLU A 1 293 ? 72.698 7.706 -50.181 1.00 31.66 293 GLU A C 1
ATOM 2251 O O . GLU A 1 293 ? 73.572 8.449 -50.617 1.00 31.66 293 GLU A O 1
ATOM 2256 N N . VAL A 1 294 ? 71.928 7.985 -49.101 1.00 34.19 294 VAL A N 1
ATOM 2257 C CA . VAL A 1 294 ? 72.146 8.865 -47.898 1.00 34.19 294 VAL A CA 1
ATOM 2258 C C . VAL A 1 294 ? 72.472 10.389 -48.041 1.00 34.19 294 VAL A C 1
ATOM 2260 O O . VAL A 1 294 ? 72.873 10.816 -49.115 1.00 34.19 294 VAL A O 1
ATOM 2263 N N . PRO A 1 295 ? 72.368 11.259 -46.980 1.00 44.19 295 PRO A N 1
ATOM 2264 C CA . PRO A 1 295 ? 72.180 10.994 -45.539 1.00 44.19 295 PRO A CA 1
ATOM 2265 C C . PRO A 1 295 ? 71.163 11.843 -44.734 1.00 44.19 295 PRO A C 1
ATOM 2267 O O . PRO A 1 295 ? 70.588 12.839 -45.164 1.00 44.19 295 PRO A O 1
ATOM 2270 N N . ALA A 1 296 ? 71.028 11.387 -43.484 1.00 35.25 296 ALA A N 1
ATOM 2271 C CA . ALA A 1 296 ? 70.258 11.874 -42.348 1.00 35.25 296 ALA A CA 1
ATOM 2272 C C . ALA A 1 296 ? 70.511 13.332 -41.909 1.00 35.25 296 ALA A C 1
ATOM 2274 O O . ALA A 1 296 ? 71.647 13.798 -41.826 1.00 35.25 296 ALA A O 1
ATOM 2275 N N . GLY A 1 297 ? 69.430 13.992 -41.476 1.00 33.19 297 GLY A N 1
ATOM 2276 C CA . GLY A 1 297 ? 69.430 15.270 -40.763 1.00 33.19 297 GLY A CA 1
ATOM 2277 C C . GLY A 1 297 ? 68.585 15.182 -39.489 1.00 33.19 297 GLY A C 1
ATOM 2278 O O . GLY A 1 297 ? 67.389 14.920 -39.529 1.00 33.19 297 GLY A O 1
ATOM 2279 N N . ASN A 1 298 ? 69.247 15.372 -38.353 1.00 34.69 298 ASN A N 1
ATOM 2280 C CA . ASN A 1 298 ? 68.753 15.234 -36.987 1.00 34.69 298 ASN A CA 1
ATOM 2281 C C . ASN A 1 298 ? 68.124 16.565 -36.515 1.00 34.69 298 ASN A C 1
ATOM 2283 O O . ASN A 1 298 ? 68.808 17.586 -36.562 1.00 34.69 298 ASN A O 1
ATOM 2287 N N . MET A 1 299 ? 66.888 16.586 -35.998 1.00 39.25 299 MET A N 1
ATOM 2288 C CA . MET A 1 299 ? 66.401 17.717 -35.188 1.00 39.25 299 MET A CA 1
ATOM 2289 C C . MET A 1 299 ? 65.595 17.261 -33.964 1.00 39.25 299 MET A C 1
ATOM 2291 O O . MET A 1 299 ? 64.517 16.681 -34.053 1.00 39.25 299 MET A O 1
ATOM 2295 N N . LYS A 1 300 ? 66.179 17.565 -32.801 1.00 36.69 300 LYS A N 1
ATOM 2296 C CA . LYS A 1 300 ? 65.628 17.475 -31.445 1.00 36.69 300 LYS A CA 1
ATOM 2297 C C . LYS A 1 300 ? 64.535 18.530 -31.231 1.00 36.69 300 LYS A C 1
ATOM 2299 O O . LYS A 1 300 ? 64.725 19.673 -31.633 1.00 36.69 300 LYS A O 1
ATOM 2304 N N . GLY A 1 301 ? 63.493 18.210 -30.456 1.00 35.53 301 GLY A N 1
ATOM 2305 C CA . GLY A 1 301 ? 62.523 19.225 -30.028 1.00 35.53 301 GLY A CA 1
ATOM 2306 C C . GLY A 1 301 ? 61.444 18.789 -29.030 1.00 35.53 301 GLY A C 1
ATOM 2307 O O . GLY A 1 301 ? 60.285 18.739 -29.395 1.00 35.53 301 GLY A O 1
ATOM 2308 N N . LYS A 1 302 ? 61.851 18.545 -27.774 1.00 36.09 302 LYS A N 1
ATOM 2309 C CA . LYS A 1 302 ? 61.111 18.715 -26.495 1.00 36.09 302 LYS A CA 1
ATOM 2310 C C . LYS A 1 302 ? 59.688 18.130 -26.327 1.00 36.09 302 LYS A C 1
ATOM 2312 O O . LYS A 1 302 ? 58.694 18.729 -26.713 1.00 36.09 302 LYS A O 1
ATOM 2317 N N . MET A 1 303 ? 59.618 17.067 -25.517 1.00 35.03 303 MET A N 1
ATOM 2318 C CA . MET A 1 303 ? 58.466 16.727 -24.667 1.00 35.03 303 MET A CA 1
ATOM 2319 C C . MET A 1 303 ? 58.418 17.626 -23.417 1.00 35.03 303 MET A C 1
ATOM 2321 O O . MET A 1 303 ? 59.458 17.880 -22.805 1.00 35.03 303 MET A O 1
ATOM 2325 N N . MET A 1 304 ? 57.216 18.020 -22.989 1.00 39.22 304 MET A N 1
ATOM 2326 C CA . MET A 1 304 ? 56.910 18.388 -21.599 1.00 39.22 304 MET A CA 1
ATOM 2327 C C . MET A 1 304 ? 55.750 17.517 -21.072 1.00 39.22 304 MET A C 1
ATOM 2329 O O . MET A 1 304 ? 54.855 17.194 -21.854 1.00 39.22 304 MET A O 1
ATOM 2333 N N . PRO A 1 305 ? 55.773 17.106 -19.787 1.00 46.72 305 PRO A N 1
ATOM 2334 C CA . PRO A 1 305 ? 54.808 16.176 -19.192 1.00 46.72 305 PRO A CA 1
ATOM 2335 C C . PRO A 1 305 ? 53.542 16.875 -18.643 1.00 46.72 305 PRO A C 1
ATOM 2337 O O . PRO A 1 305 ? 53.543 18.098 -18.490 1.00 46.72 305 PRO A O 1
ATOM 2340 N N . PRO A 1 306 ? 52.472 16.116 -18.320 1.00 40.78 306 PRO A N 1
ATOM 2341 C CA . PRO A 1 306 ? 51.196 16.664 -17.862 1.00 40.78 306 PRO A CA 1
ATOM 2342 C C . PRO A 1 306 ? 51.205 16.991 -16.361 1.00 40.78 306 PRO A C 1
ATOM 2344 O O . PRO A 1 306 ? 51.688 16.208 -15.542 1.00 40.78 306 PRO A O 1
ATOM 2347 N N . THR A 1 307 ? 50.624 18.133 -15.995 1.00 43.09 307 THR A N 1
ATOM 2348 C CA . THR A 1 307 ? 50.432 18.552 -14.601 1.00 43.09 307 THR A CA 1
ATOM 2349 C C . THR A 1 307 ? 49.086 18.071 -14.061 1.00 43.09 307 THR A C 1
ATOM 2351 O O . THR A 1 307 ? 48.036 18.274 -14.666 1.00 43.09 307 THR A O 1
ATOM 2354 N N . LEU A 1 308 ? 49.163 17.426 -12.898 1.00 38.22 308 LEU A N 1
ATOM 2355 C CA . LEU A 1 308 ? 48.077 16.916 -12.069 1.00 38.22 308 LEU A CA 1
ATOM 2356 C C . LEU A 1 308 ? 47.231 18.025 -11.420 1.00 38.22 308 LEU A C 1
ATOM 2358 O O . LEU A 1 308 ? 47.732 19.079 -11.035 1.00 38.22 308 LEU A O 1
ATOM 2362 N N . ILE A 1 309 ? 45.954 17.690 -11.244 1.00 43.59 309 ILE A N 1
ATOM 2363 C CA . ILE A 1 309 ? 44.928 18.335 -10.410 1.00 43.59 309 ILE A CA 1
ATOM 2364 C C . ILE A 1 309 ? 45.345 18.312 -8.924 1.00 43.59 309 ILE A C 1
ATOM 2366 O O . ILE A 1 309 ? 45.967 17.340 -8.487 1.00 43.59 309 ILE A O 1
ATOM 2370 N N . PRO A 1 310 ? 44.887 19.282 -8.110 1.00 47.03 310 PRO A N 1
ATOM 2371 C CA . PRO A 1 310 ? 44.313 18.901 -6.822 1.00 47.03 310 PRO A CA 1
ATOM 2372 C C . PRO A 1 310 ? 42.945 19.537 -6.539 1.00 47.03 310 PRO A C 1
ATOM 2374 O O . PRO A 1 310 ? 42.534 20.536 -7.124 1.00 47.03 310 PRO A O 1
ATOM 2377 N N . ALA A 1 311 ? 42.245 18.846 -5.648 1.00 35.81 311 ALA A N 1
ATOM 2378 C CA . ALA A 1 311 ? 40.841 18.948 -5.308 1.00 35.81 311 ALA A CA 1
ATOM 2379 C C . ALA A 1 311 ? 40.482 20.090 -4.339 1.00 35.81 311 ALA A C 1
ATOM 2381 O O . ALA A 1 311 ? 41.332 20.571 -3.599 1.00 35.81 311 ALA A O 1
ATOM 2382 N N . ALA A 1 312 ? 39.179 20.390 -4.340 1.00 38.62 312 ALA A N 1
ATOM 2383 C CA . ALA A 1 312 ? 38.297 20.796 -3.239 1.00 38.62 312 ALA A CA 1
ATOM 2384 C C . ALA A 1 312 ? 38.708 21.935 -2.283 1.00 38.62 312 ALA A C 1
ATOM 2386 O O . ALA A 1 312 ? 39.667 21.833 -1.523 1.00 38.62 312 ALA A O 1
ATOM 2387 N N . ASN A 1 313 ? 37.829 22.939 -2.220 1.00 42.12 313 ASN A N 1
ATOM 2388 C CA . ASN A 1 313 ? 37.076 23.300 -1.013 1.00 42.12 313 ASN A CA 1
ATOM 2389 C C . ASN A 1 313 ? 35.669 23.746 -1.418 1.00 42.12 313 ASN A C 1
ATOM 2391 O O . ASN A 1 313 ? 35.554 24.343 -2.512 1.00 42.12 313 ASN A O 1
#

Nearest PDB structures (foldseek):
  3mi3-assembly1_B  TM=7.829E-01  e=2.598E-29  Schizosaccharomyces pombe
  3ivs-assembly1_B  TM=7.999E-01  e=6.398E-29  Schizosaccharomyces pombe
  3mi3-assembly1_A  TM=7.823E-01  e=4.655E-29  Schizosaccharomyces pombe
  3ivs-assembly1_A  TM=7.891E-01  e=1.209E-28  Schizosaccharomyces pombe
  3ivt-assembly1_B  TM=7.792E-01  e=4.093E-28  Schizosaccharomyces pombe

Secondary structure (DSSP, 8-state):
-HHHHHHHHHHHHHTT---EEE-SSGGGS-HHHHHHHHHHHHHTT-SEEEEEETTS---HHHHHHHHHHHHTT-SSEEEEEEB-TTS-HHHHHHHHHHTT--EE--BGGG-SSTT-B-BHHHHHHHHHHH-HHHHHHHS-GGGHHHHHHHHHHHTT-PPPTT-TTTSTTTTB--TTHHHHHHHH-GGGT-SS-GGGGT---B---SSTT--HHHHHHHHHHTT----HHHHHHHHHHHHHHHHHS---HHHHHHHHHHHHHHHHHHHHHHHHHHHHHHTT------------------------PPPPP----

InterPro domains:
  IPR000891 Pyruvate carboxyltransferase [PF00682] (1-151)
  IPR000891 Pyruvate carboxyltransferase [PS50991] (1-145)
  IPR002034 Alpha-isopropylmalate/homocitrate synthase, conserved site [PS00816] (78-91)
  IPR013785 Aldolase-type TIM barrel [G3DSA:3.20.20.70] (1-157)
  IPR050073 2-IPM synthase/homocitrate synthase-like [PTHR10277] (2-262)
  IPR054691 2-isopropylmalate synthase/homocitrate synthase, post-catalytic domain [PF22617] (165-244)

Mean predicted aligned error: 13.47 Å

Organism: NCBI:txid278681